Protein AF-A0ABD5T1I1-F1 (afdb_monomer_lite)

Sequence (208 aa):
DGATVAVQGYGNAGSVAAALLADLGARIVAVSDSSGGVYDSDGFDPSDVKAHKADTGSVSGYGDTEAITNDELLTLDVDVLVPAALENAIDESLAREVDAHLIVEAANGPLTPDADDVLTDSGIHVIPDILANAGGVTVSYFEWVQNRQRFSWTEERVNEELERVIVEAFDDLVDAYESNDAANLRTAAYIVAIERIVSAYDQAGSWP

Foldseek 3Di:
DAFEEFFEACDPLRLVVLQVVVVVVYADAKYFHPVFIWGDPNHDHSVQLVVVCVVPVTSPPRDPTDTGGSLCSQLDQTQEYEYQYDAQCDELVSLLSHNYQEYQYLDARPHDPNSVVSCLVVNRAYDHNVQRNCLVVLLVVVVVVCVVVVHDDDPVVSVVVSCVVSVVLVVQLVCQCVVVVASHSVRSNVVVVVCVVVVVDVVVDDDD

Radius of gyration: 18.92 Å; chains: 1; bounding box: 58×39×45 Å

Organism: NCBI:txid1526114

InterPro domains:
  IPR006095 Glutamate/phenylalanine/leucine/valine/L-tryptophan dehydrogenase [PR00082] (5-25)
  IPR006095 Glutamate/phenylalanine/leucine/valine/L-tryptophan dehydrogenase [PR00082] (132-143)
  IPR006096 Glutamate/phenylalanine/leucine/valine/L-tryptophan dehydrogenase, C-terminal [PF00208] (2-205)
  IPR006096 Glutamate/phenylalanine/leucine/valine/L-tryptophan dehydrogenase, C-terminal [SM00839] (1-205)
  IPR033922 NAD(P) binding domain of glutamate dehydrogenase [cd01076] (1-198)
  IPR036291 NAD(P)-binding domain superfamily [SSF51735] (1-206)

Structure (mmCIF, N/CA/C/O backbone):
data_AF-A0ABD5T1I1-F1
#
_entry.id   AF-A0ABD5T1I1-F1
#
loop_
_atom_site.group_PDB
_atom_site.id
_atom_site.type_symbol
_atom_site.label_atom_id
_atom_site.label_alt_id
_atom_site.label_comp_id
_atom_site.label_asym_id
_atom_site.label_entity_id
_atom_site.label_seq_id
_atom_site.pdbx_PDB_ins_code
_atom_site.Cartn_x
_atom_site.Cartn_y
_atom_site.Cartn_z
_atom_site.occupancy
_atom_site.B_iso_or_equiv
_atom_site.auth_seq_id
_atom_site.auth_comp_id
_atom_site.auth_asym_id
_atom_site.auth_atom_id
_atom_site.pdbx_PDB_model_num
ATOM 1 N N . ASP A 1 1 ? -14.457 -8.531 -5.263 1.00 84.00 1 ASP A N 1
ATOM 2 C CA . ASP A 1 1 ? -15.807 -8.455 -4.666 1.00 84.00 1 ASP A CA 1
ATOM 3 C C . ASP A 1 1 ? -15.862 -9.077 -3.280 1.00 84.00 1 ASP A C 1
ATOM 5 O O . ASP A 1 1 ? -15.601 -10.265 -3.134 1.00 84.00 1 ASP A O 1
ATOM 9 N N . GLY A 1 2 ? -16.210 -8.275 -2.273 1.00 94.00 2 GLY A N 1
ATOM 10 C CA . GLY A 1 2 ? -16.520 -8.716 -0.908 1.00 94.00 2 GLY A CA 1
ATOM 11 C C . GLY A 1 2 ? -15.347 -8.790 0.073 1.00 94.00 2 GLY A C 1
ATOM 12 O O . GLY A 1 2 ? -15.612 -8.919 1.264 1.00 94.00 2 GLY A O 1
ATOM 13 N N . ALA A 1 3 ? -14.104 -8.676 -0.405 1.00 97.69 3 ALA A N 1
ATOM 14 C CA . ALA A 1 3 ? -12.907 -8.707 0.435 1.00 97.69 3 ALA A CA 1
ATOM 15 C C . ALA A 1 3 ? -12.932 -7.586 1.485 1.00 97.69 3 ALA A C 1
ATOM 17 O O . ALA A 1 3 ? -13.264 -6.445 1.145 1.00 97.69 3 ALA A O 1
ATOM 18 N N . THR A 1 4 ? -12.597 -7.895 2.735 1.00 98.75 4 THR A N 1
ATOM 19 C CA . THR A 1 4 ? -12.507 -6.903 3.815 1.00 98.75 4 THR A CA 1
ATOM 20 C C . THR A 1 4 ? -11.168 -6.174 3.762 1.00 98.75 4 THR A C 1
ATOM 22 O O . THR A 1 4 ? -10.120 -6.773 3.524 1.00 98.75 4 THR A O 1
ATOM 25 N N . VAL A 1 5 ? -11.197 -4.853 3.949 1.00 98.81 5 VAL A N 1
ATOM 26 C CA . VAL A 1 5 ? -10.008 -4.002 3.833 1.00 98.81 5 VAL A CA 1
ATOM 27 C C . VAL A 1 5 ? -9.876 -3.082 5.039 1.00 98.81 5 VAL A C 1
ATOM 29 O O . VAL A 1 5 ? -10.817 -2.359 5.383 1.00 98.81 5 VAL A O 1
ATOM 32 N N . ALA A 1 6 ? -8.679 -3.062 5.622 1.00 98.75 6 ALA A N 1
ATOM 33 C CA . ALA A 1 6 ? -8.257 -2.078 6.612 1.00 98.75 6 ALA A CA 1
ATOM 34 C C . ALA A 1 6 ? -7.212 -1.125 6.011 1.00 98.75 6 ALA A C 1
ATOM 36 O O . ALA A 1 6 ? -6.237 -1.564 5.401 1.00 98.75 6 ALA A O 1
ATOM 37 N N . VAL A 1 7 ? -7.390 0.188 6.186 1.00 98.75 7 VAL A N 1
ATOM 38 C CA . VAL A 1 7 ? -6.467 1.210 5.660 1.00 98.75 7 VAL A CA 1
ATOM 39 C C . VAL A 1 7 ? -5.928 2.083 6.787 1.00 98.75 7 VAL A C 1
ATOM 41 O O . VAL A 1 7 ? -6.628 2.941 7.331 1.00 98.75 7 VAL A O 1
ATOM 44 N N . GLN A 1 8 ? -4.649 1.914 7.110 1.00 98.50 8 GLN A N 1
ATOM 45 C CA . GLN A 1 8 ? -3.975 2.766 8.081 1.00 98.50 8 GLN A CA 1
ATOM 46 C C . GLN A 1 8 ? -3.539 4.070 7.407 1.00 98.50 8 GLN A C 1
ATOM 48 O O . GLN A 1 8 ? -2.783 4.052 6.441 1.00 98.50 8 GLN A O 1
ATOM 53 N N . GLY A 1 9 ? -3.947 5.217 7.945 1.00 97.62 9 GLY A N 1
ATOM 54 C CA . GLY A 1 9 ? -3.545 6.522 7.422 1.00 97.62 9 GLY A CA 1
ATOM 55 C C . GLY A 1 9 ? -4.477 7.060 6.346 1.00 97.62 9 GLY A C 1
ATOM 56 O O . GLY A 1 9 ? -4.285 6.870 5.150 1.00 97.62 9 GLY A O 1
ATOM 57 N N . TYR A 1 10 ? -5.441 7.874 6.762 1.00 97.19 10 TYR A N 1
ATOM 58 C CA . TYR A 1 10 ? -6.444 8.451 5.870 1.00 97.19 10 TYR A CA 1
ATOM 59 C C . TYR A 1 10 ? -5.997 9.769 5.215 1.00 97.19 10 TYR A C 1
ATOM 61 O O . TYR A 1 10 ? -6.680 10.795 5.279 1.00 97.19 10 TYR A O 1
ATOM 69 N N . GLY A 1 11 ? -4.772 9.781 4.685 1.00 94.56 11 GLY A N 1
ATOM 70 C CA . GLY A 1 11 ? -4.198 10.889 3.918 1.00 94.56 11 GLY A CA 1
ATOM 71 C C . GLY A 1 11 ? -4.568 10.817 2.434 1.00 94.56 11 GLY A C 1
ATOM 72 O O . GLY A 1 11 ? -5.575 10.219 2.062 1.00 94.56 11 GLY A O 1
ATOM 73 N N . ASN A 1 12 ? -3.740 11.404 1.565 1.00 92.44 12 ASN A N 1
ATOM 74 C CA . ASN A 1 12 ? -3.966 11.330 0.118 1.00 92.44 12 ASN A CA 1
ATOM 75 C C . ASN A 1 12 ? -3.941 9.875 -0.384 1.00 92.44 12 ASN A C 1
ATOM 77 O O . ASN A 1 12 ? -4.920 9.424 -0.964 1.00 92.44 12 ASN A O 1
ATOM 81 N N . ALA A 1 13 ? -2.867 9.131 -0.091 1.00 94.00 13 ALA A N 1
ATOM 82 C CA . ALA A 1 13 ? -2.713 7.746 -0.536 1.00 94.00 13 ALA A CA 1
ATOM 83 C C . ALA A 1 13 ? -3.816 6.833 0.025 1.00 94.00 13 ALA A C 1
ATOM 85 O O . ALA A 1 13 ? -4.570 6.250 -0.747 1.00 94.00 13 ALA A O 1
ATOM 86 N N . GLY A 1 14 ? -3.974 6.775 1.352 1.00 97.31 14 GLY A N 1
ATOM 87 C CA . GLY A 1 14 ? -4.953 5.881 1.974 1.00 97.31 14 GLY A CA 1
ATOM 88 C C . GLY A 1 14 ? -6.408 6.195 1.615 1.00 97.31 14 GLY A C 1
ATOM 89 O O . GLY A 1 14 ? -7.161 5.277 1.311 1.00 97.31 14 GLY A O 1
ATOM 90 N N . SER A 1 15 ? -6.818 7.472 1.563 1.00 97.44 15 SER A N 1
ATOM 91 C CA . SER A 1 15 ? -8.212 7.796 1.198 1.00 97.44 15 SER A CA 1
ATOM 92 C C . SER A 1 15 ? -8.530 7.512 -0.273 1.00 97.44 15 SER A C 1
ATOM 94 O O . SER A 1 15 ? -9.659 7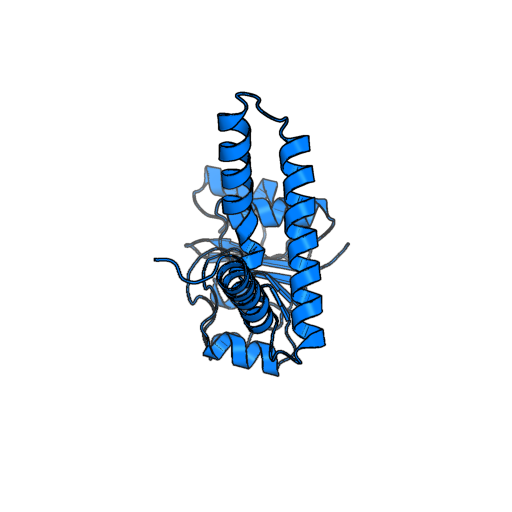.148 -0.588 1.00 97.44 15 SER A O 1
ATOM 96 N N . VAL A 1 16 ? -7.552 7.662 -1.175 1.00 96.88 16 VAL A N 1
ATOM 97 C CA . VAL A 1 16 ? -7.712 7.287 -2.589 1.00 96.88 16 VAL A CA 1
ATOM 98 C C . VAL A 1 16 ? -7.736 5.767 -2.738 1.00 96.88 16 VAL A C 1
ATOM 100 O O . VAL A 1 16 ? -8.613 5.255 -3.425 1.00 96.88 16 VAL A O 1
ATOM 103 N N . ALA A 1 17 ? -6.845 5.044 -2.055 1.00 97.25 17 ALA A N 1
ATOM 104 C CA . ALA A 1 17 ? -6.833 3.583 -2.062 1.00 97.25 17 ALA A CA 1
ATOM 105 C C . ALA A 1 17 ? -8.157 3.001 -1.546 1.00 97.25 17 ALA A C 1
ATOM 107 O O . ALA A 1 17 ? -8.741 2.147 -2.204 1.00 97.25 17 ALA A O 1
ATOM 108 N N . ALA A 1 18 ? -8.672 3.509 -0.421 1.00 98.25 18 ALA A N 1
ATOM 109 C CA . ALA A 1 18 ? -9.952 3.077 0.136 1.00 98.25 18 ALA A CA 1
ATOM 110 C C . ALA A 1 18 ? -11.112 3.284 -0.854 1.00 98.25 18 ALA A C 1
ATOM 112 O O . ALA A 1 18 ? -11.906 2.370 -1.059 1.00 98.25 18 ALA A O 1
ATOM 113 N N . ALA A 1 19 ? -11.186 4.454 -1.500 1.00 97.88 19 ALA A N 1
ATOM 114 C CA . ALA A 1 19 ? -12.222 4.750 -2.488 1.00 97.88 19 ALA A CA 1
ATOM 115 C C . ALA A 1 19 ? -12.136 3.827 -3.717 1.00 97.88 19 ALA A C 1
ATOM 117 O O . ALA A 1 19 ? -13.129 3.208 -4.083 1.00 97.88 19 ALA A O 1
ATOM 118 N N . LEU A 1 20 ? -10.944 3.667 -4.302 1.00 96.44 20 LEU A N 1
ATOM 119 C CA . LEU A 1 20 ? -10.749 2.805 -5.473 1.00 96.44 20 LEU A CA 1
ATOM 120 C C . LEU A 1 20 ? -11.032 1.328 -5.161 1.00 96.44 20 LEU A C 1
ATOM 122 O O . LEU A 1 20 ? -11.624 0.629 -5.976 1.00 96.44 20 LEU A O 1
ATOM 126 N N . LEU A 1 21 ? -10.648 0.844 -3.977 1.00 97.44 21 LEU A N 1
ATOM 127 C CA . LEU A 1 21 ? -10.951 -0.525 -3.551 1.00 97.44 21 LEU A CA 1
ATOM 128 C C . LEU A 1 21 ? -12.457 -0.732 -3.338 1.00 97.44 21 LEU A C 1
ATOM 130 O O . LEU A 1 21 ? -12.981 -1.780 -3.716 1.00 97.44 21 LEU A O 1
ATOM 134 N N . ALA A 1 22 ? -13.165 0.260 -2.794 1.00 97.81 22 ALA A N 1
ATOM 135 C CA . ALA A 1 22 ? -14.622 0.217 -2.686 1.00 97.81 22 ALA A CA 1
ATOM 136 C C . ALA A 1 22 ? -15.308 0.205 -4.063 1.00 97.81 22 ALA A C 1
ATOM 138 O O . ALA A 1 22 ? -16.234 -0.579 -4.270 1.00 97.81 22 ALA A O 1
ATOM 139 N N . ASP A 1 23 ? -14.815 0.990 -5.028 1.00 96.44 23 ASP A N 1
ATOM 140 C CA . ASP A 1 23 ? -15.305 0.980 -6.416 1.00 96.44 23 ASP A CA 1
ATOM 141 C C . ASP A 1 23 ? -15.100 -0.390 -7.095 1.00 96.44 23 ASP A C 1
ATOM 143 O O . ASP A 1 23 ? -15.917 -0.813 -7.916 1.00 96.44 23 ASP A O 1
ATOM 147 N N . LEU A 1 24 ? -14.049 -1.122 -6.705 1.00 95.75 24 LEU A N 1
ATOM 148 C CA . LEU A 1 24 ? -13.785 -2.514 -7.098 1.00 95.75 24 LEU A CA 1
ATOM 149 C C . LEU A 1 24 ? -14.596 -3.549 -6.289 1.00 95.75 24 LEU A C 1
ATOM 151 O O . LEU A 1 24 ? -14.372 -4.756 -6.410 1.00 95.75 24 LEU A O 1
ATOM 155 N N . GLY A 1 25 ? -15.528 -3.102 -5.445 1.00 97.12 25 GLY A N 1
ATOM 156 C CA . GLY A 1 25 ? -16.426 -3.956 -4.672 1.00 97.12 25 GLY A CA 1
ATOM 157 C C . GLY A 1 25 ? -15.815 -4.547 -3.400 1.00 97.12 25 GLY A C 1
ATOM 158 O O . GLY A 1 25 ? -16.364 -5.519 -2.869 1.00 97.12 25 GLY A O 1
ATOM 159 N N . ALA A 1 26 ? -14.686 -4.025 -2.915 1.00 98.12 26 ALA A N 1
ATOM 160 C CA . ALA A 1 26 ? -14.162 -4.367 -1.595 1.00 98.12 26 ALA A CA 1
ATOM 161 C C . ALA A 1 26 ? -14.970 -3.674 -0.486 1.00 98.12 26 ALA A C 1
ATOM 163 O O . ALA A 1 26 ? -15.583 -2.626 -0.692 1.00 98.12 26 ALA A O 1
ATOM 164 N N . ARG A 1 27 ? -14.970 -4.258 0.712 1.00 98.50 27 ARG A N 1
ATOM 165 C CA . ARG A 1 27 ? -15.612 -3.687 1.894 1.00 98.50 27 ARG A CA 1
ATOM 166 C C . ARG A 1 27 ? -14.556 -3.027 2.765 1.00 98.50 27 ARG A C 1
ATOM 168 O O . ARG A 1 27 ? -13.754 -3.716 3.391 1.00 98.50 27 ARG A O 1
ATOM 175 N N . ILE A 1 28 ? -14.580 -1.702 2.836 1.00 98.62 28 ILE A N 1
ATOM 176 C CA . ILE A 1 28 ? -13.709 -0.969 3.754 1.00 98.62 28 ILE A CA 1
ATOM 177 C C . ILE A 1 28 ? -14.308 -1.082 5.153 1.00 98.62 28 ILE A C 1
ATOM 179 O O . ILE A 1 28 ? -15.366 -0.514 5.419 1.00 98.62 28 ILE A O 1
ATOM 183 N N . VAL A 1 29 ? -13.656 -1.866 6.010 1.00 98.69 29 VAL A N 1
ATOM 184 C CA . VAL A 1 29 ? -14.130 -2.169 7.371 1.00 98.69 29 VAL A CA 1
ATOM 185 C C . VAL A 1 29 ? -13.394 -1.375 8.435 1.00 98.69 29 VAL A C 1
ATOM 187 O O . VAL A 1 29 ? -13.927 -1.191 9.522 1.00 98.69 29 VAL A O 1
ATOM 190 N N . ALA A 1 30 ? -12.187 -0.887 8.143 1.00 98.75 30 ALA A N 1
ATOM 191 C CA . ALA A 1 30 ? -11.422 -0.080 9.082 1.00 98.75 30 ALA A CA 1
ATOM 192 C C . ALA A 1 30 ? -10.604 0.999 8.384 1.00 98.75 30 ALA A C 1
ATOM 194 O O . ALA A 1 30 ? -9.958 0.745 7.364 1.00 98.75 30 ALA A O 1
ATOM 195 N N . VAL A 1 31 ? -10.578 2.196 8.966 1.00 98.69 31 VAL A N 1
ATOM 196 C CA . VAL A 1 31 ? -9.660 3.263 8.556 1.00 98.69 31 VAL A CA 1
ATOM 197 C C . VAL A 1 31 ? -9.135 4.013 9.772 1.00 98.69 31 VAL A C 1
ATOM 199 O O . VAL A 1 31 ? -9.865 4.201 10.745 1.00 98.69 31 VAL A O 1
ATOM 202 N N . SER A 1 32 ? -7.887 4.480 9.722 1.00 98.44 32 SER A N 1
ATOM 203 C CA . SER A 1 32 ? -7.304 5.295 10.797 1.00 98.44 32 SER A CA 1
ATOM 204 C C . SER A 1 32 ? -6.616 6.562 10.315 1.00 98.44 32 SER A C 1
ATOM 206 O O . SER A 1 32 ? -6.241 6.713 9.152 1.00 98.44 32 SER A O 1
ATOM 208 N N . ASP A 1 33 ? -6.404 7.493 11.236 1.00 97.00 33 ASP A N 1
ATOM 209 C CA . ASP A 1 33 ? -5.433 8.567 11.098 1.00 97.00 33 ASP A CA 1
ATOM 210 C C . ASP A 1 33 ? -4.600 8.749 12.375 1.00 97.00 33 ASP A C 1
ATOM 212 O O . ASP A 1 33 ? -4.523 7.868 13.233 1.00 97.00 33 ASP A O 1
ATOM 216 N N . SER A 1 34 ? -3.933 9.899 12.498 1.00 94.88 34 SER A N 1
ATOM 217 C CA . SER A 1 34 ? -3.071 10.213 13.637 1.00 94.88 34 SER A CA 1
ATOM 218 C C . SER A 1 34 ? -3.784 10.204 14.993 1.00 94.88 34 SER A C 1
ATOM 220 O O . SER A 1 34 ? -3.108 10.166 16.017 1.00 94.88 34 SER A O 1
ATOM 222 N N . SER A 1 35 ? -5.115 10.292 15.026 1.00 94.44 35 SER A N 1
ATOM 223 C CA . SER A 1 35 ? -5.905 10.363 16.259 1.00 94.44 35 SER A CA 1
ATOM 224 C C . SER A 1 35 ? -6.519 9.024 16.679 1.00 94.44 35 SER A C 1
ATOM 226 O O . SER A 1 35 ? -6.983 8.918 17.812 1.00 94.44 35 SER A O 1
ATOM 228 N N . GLY A 1 36 ? -6.487 8.011 15.812 1.00 96.06 36 GLY A N 1
ATOM 229 C CA . GLY A 1 36 ? -7.107 6.704 16.029 1.00 96.06 36 GLY A CA 1
ATOM 230 C C . GLY A 1 36 ? -7.831 6.222 14.775 1.00 96.06 36 GLY A C 1
ATOM 231 O O . GLY A 1 36 ? -7.691 6.813 13.703 1.00 96.06 36 GLY A O 1
ATOM 232 N N . GLY A 1 37 ? -8.600 5.148 14.905 1.00 97.69 37 GLY A N 1
ATOM 233 C CA . GLY A 1 37 ? -9.360 4.550 13.818 1.00 97.69 37 GLY A CA 1
ATOM 234 C C . GLY A 1 37 ? -10.820 4.302 14.153 1.00 97.69 37 GLY A C 1
ATOM 235 O O . GLY A 1 37 ? -11.266 4.447 15.293 1.00 97.69 37 GLY A O 1
ATOM 236 N N . VAL A 1 38 ? -11.554 3.956 13.106 1.00 98.56 38 VAL A N 1
ATOM 237 C CA . VAL A 1 38 ? -12.946 3.522 13.154 1.00 98.56 38 VAL A CA 1
ATOM 238 C C . VAL A 1 38 ? -13.063 2.154 12.502 1.00 98.56 38 VAL A C 1
ATOM 240 O O . VAL A 1 38 ? -12.377 1.890 11.512 1.00 98.56 38 VAL A O 1
ATOM 243 N N . TYR A 1 39 ? -13.918 1.308 13.065 1.00 98.69 39 TYR A N 1
ATOM 244 C CA . TYR A 1 39 ? -14.175 -0.052 12.614 1.00 98.69 39 TYR A CA 1
ATOM 245 C C . TYR A 1 39 ? -15.674 -0.334 12.519 1.00 98.69 39 TYR A C 1
ATOM 247 O O . TYR A 1 39 ? -16.451 0.028 13.404 1.00 98.69 39 TYR A O 1
ATOM 255 N N . ASP A 1 40 ? -16.061 -1.004 11.439 1.00 98.19 40 ASP A N 1
ATOM 256 C CA . ASP A 1 40 ? -17.383 -1.583 11.246 1.00 98.19 40 ASP A CA 1
ATOM 257 C C . ASP A 1 40 ? -17.259 -2.850 10.387 1.00 98.19 40 ASP A C 1
ATOM 259 O O . ASP A 1 40 ? -16.800 -2.798 9.244 1.00 98.19 40 ASP A O 1
ATOM 263 N N . SER A 1 41 ? -17.691 -3.999 10.912 1.00 96.69 41 SER A N 1
ATOM 264 C CA . SER A 1 41 ? -17.672 -5.274 10.183 1.00 96.69 41 SER A CA 1
ATOM 265 C C . SER A 1 41 ? -18.573 -5.286 8.938 1.00 96.69 41 SER A C 1
ATOM 267 O O . SER A 1 41 ? -18.322 -6.036 7.983 1.00 96.69 41 SER A O 1
ATOM 269 N N . ASP A 1 42 ? -19.625 -4.462 8.932 1.00 96.31 42 ASP A N 1
ATOM 270 C CA . ASP A 1 42 ? -20.506 -4.272 7.775 1.00 96.31 42 ASP A CA 1
ATOM 271 C C . ASP A 1 42 ? -19.914 -3.273 6.762 1.00 96.31 42 ASP A C 1
ATOM 273 O O . ASP A 1 42 ? -20.311 -3.264 5.592 1.00 96.31 42 ASP A O 1
ATOM 277 N N . GLY A 1 43 ? -18.874 -2.541 7.169 1.00 97.25 43 GLY A N 1
ATOM 278 C CA . GLY A 1 43 ? -18.140 -1.566 6.377 1.00 97.25 43 GLY A CA 1
ATOM 279 C C . GLY A 1 43 ? -18.854 -0.226 6.227 1.00 97.25 43 GLY A C 1
ATOM 280 O O . GLY A 1 43 ? -20.007 -0.048 6.612 1.00 97.25 43 GLY A O 1
ATOM 281 N N . PHE A 1 44 ? -18.155 0.737 5.637 1.00 97.25 44 PHE A N 1
ATOM 282 C CA . PHE A 1 44 ? -18.663 2.093 5.425 1.00 97.25 44 PHE A CA 1
ATOM 283 C C . PHE A 1 44 ? -18.199 2.671 4.087 1.00 97.25 44 PHE A C 1
ATOM 285 O O . PHE A 1 44 ? -17.248 2.181 3.477 1.00 97.25 44 PHE A O 1
ATOM 292 N N . ASP A 1 45 ? -18.873 3.730 3.629 1.00 97.00 45 ASP A N 1
ATOM 293 C CA . ASP A 1 45 ? -18.474 4.458 2.424 1.00 97.00 45 ASP A CA 1
ATOM 294 C C . ASP A 1 45 ? -17.202 5.290 2.705 1.00 97.00 45 ASP A C 1
ATOM 296 O O . ASP A 1 45 ? -17.223 6.203 3.543 1.00 97.00 45 ASP A O 1
ATOM 300 N N . PRO A 1 46 ? -16.084 5.035 2.001 1.00 96.38 46 PRO A N 1
ATOM 301 C CA . PRO A 1 46 ? -14.839 5.783 2.178 1.00 96.38 46 PRO A CA 1
ATOM 302 C C . PRO A 1 46 ? -14.981 7.290 1.928 1.00 96.38 46 PRO A C 1
ATOM 304 O O . PRO A 1 46 ? -14.261 8.098 2.531 1.00 96.38 46 PRO A O 1
ATOM 307 N N . SER A 1 47 ? -15.897 7.681 1.040 1.00 95.38 47 SER A N 1
ATOM 308 C CA . SER A 1 47 ? -16.174 9.074 0.686 1.00 95.38 47 SER A CA 1
ATOM 309 C C . SER A 1 47 ? -16.818 9.824 1.846 1.00 95.38 47 SER A C 1
ATOM 311 O O . SER A 1 47 ? -16.452 10.972 2.114 1.00 95.38 47 SER A O 1
ATOM 313 N N . ASP A 1 48 ? -17.708 9.160 2.582 1.00 97.50 48 ASP A N 1
ATOM 314 C CA . ASP A 1 48 ? -18.365 9.731 3.755 1.00 97.50 48 ASP A CA 1
ATOM 315 C C . ASP A 1 48 ? -17.367 9.924 4.902 1.00 97.50 48 ASP A C 1
ATOM 317 O O . ASP A 1 48 ? -17.335 10.990 5.523 1.00 97.50 48 ASP A O 1
ATOM 321 N N . VAL A 1 49 ? -16.475 8.952 5.136 1.00 97.50 49 VAL A N 1
ATOM 322 C CA . VAL A 1 49 ? -15.399 9.109 6.132 1.00 97.50 49 VAL A CA 1
ATOM 323 C C . VAL A 1 49 ? -14.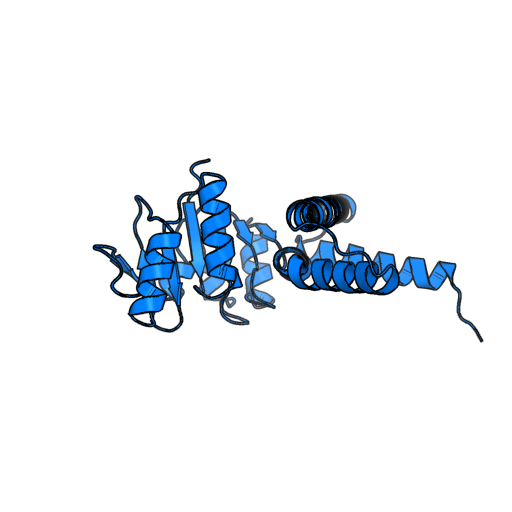451 10.244 5.744 1.00 97.50 49 VAL A C 1
ATOM 325 O O . VAL A 1 49 ? -13.999 11.017 6.593 1.00 97.50 49 VAL A O 1
ATOM 328 N N . LYS A 1 50 ? -14.164 10.397 4.444 1.00 97.06 50 LYS A N 1
ATOM 329 C CA . LYS A 1 50 ? -13.328 11.491 3.934 1.00 97.06 50 LYS A CA 1
ATOM 330 C C . LYS A 1 50 ? -13.982 12.852 4.166 1.00 97.06 50 LYS A C 1
ATOM 332 O O . LYS A 1 50 ? -13.283 13.787 4.557 1.00 97.06 50 LYS A O 1
ATOM 337 N N . ALA A 1 51 ? -15.295 12.958 3.957 1.00 97.50 51 ALA A N 1
ATOM 338 C CA . ALA A 1 51 ? -16.060 14.169 4.242 1.00 97.50 51 ALA A CA 1
ATOM 339 C C . ALA A 1 51 ? -16.047 14.498 5.743 1.00 97.50 51 ALA A C 1
ATOM 341 O O . ALA A 1 51 ? -15.688 15.611 6.122 1.00 97.50 51 ALA A O 1
ATOM 342 N N . HIS A 1 52 ? -16.310 13.509 6.603 1.00 97.88 52 HIS A N 1
ATOM 343 C CA . HIS A 1 52 ? -16.234 13.675 8.058 1.00 97.88 52 HIS A CA 1
ATOM 344 C C . HIS A 1 52 ? -14.859 14.151 8.521 1.00 97.88 52 HIS A C 1
ATOM 346 O O . HIS A 1 52 ? -14.759 15.097 9.303 1.00 97.88 52 HIS A O 1
ATOM 352 N N . LYS A 1 53 ? -13.782 13.553 8.002 1.00 97.50 53 LYS A N 1
ATOM 353 C CA . LYS A 1 53 ? -12.419 13.989 8.314 1.00 97.50 53 LYS A CA 1
ATOM 354 C C . LYS A 1 53 ? -12.145 15.414 7.840 1.00 97.50 53 LYS A C 1
ATOM 356 O O . LYS A 1 53 ? -11.463 16.157 8.541 1.00 97.50 53 LYS A O 1
ATOM 361 N N . ALA A 1 54 ? -12.644 15.805 6.668 1.00 97.06 54 ALA A N 1
ATOM 362 C CA . ALA A 1 54 ? -12.481 17.168 6.168 1.00 97.06 54 ALA A CA 1
ATOM 363 C C . ALA A 1 54 ? -13.168 18.202 7.078 1.00 97.06 54 ALA A C 1
ATOM 365 O O . ALA A 1 54 ? -12.626 19.290 7.274 1.00 97.06 54 ALA A O 1
ATOM 366 N N . ASP A 1 55 ? -14.308 17.841 7.670 1.00 97.25 55 ASP A N 1
ATOM 367 C CA . ASP A 1 55 ? -15.086 18.718 8.546 1.00 97.25 55 ASP A CA 1
ATOM 368 C C . ASP A 1 55 ? -14.555 18.764 9.988 1.00 97.25 55 ASP A C 1
ATOM 370 O O . ASP A 1 55 ? -14.547 19.821 10.623 1.00 97.25 55 ASP A O 1
ATOM 374 N N . THR A 1 56 ? -14.107 17.627 10.522 1.00 97.19 56 THR A N 1
ATOM 375 C CA . THR A 1 56 ? -13.731 17.482 11.941 1.00 97.19 56 THR A CA 1
ATOM 376 C C . THR A 1 56 ? -12.223 17.474 12.185 1.00 97.19 56 THR A C 1
ATOM 378 O O . THR A 1 56 ? -11.772 17.721 13.304 1.00 97.19 56 THR A O 1
ATOM 381 N N . GLY A 1 57 ? -11.430 17.209 11.146 1.00 96.75 57 GLY A N 1
ATOM 382 C CA . GLY A 1 57 ? -9.983 17.031 11.218 1.00 96.75 57 GLY A CA 1
ATOM 383 C C . GLY A 1 57 ? -9.527 15.610 11.565 1.00 96.75 57 GLY A C 1
ATOM 384 O O . GLY A 1 57 ? -8.320 15.371 11.546 1.00 96.75 57 GLY A O 1
ATOM 385 N N . SER A 1 58 ? -10.440 14.672 11.851 1.00 97.31 58 SER A N 1
ATOM 386 C CA . SER A 1 58 ? -10.100 13.279 12.167 1.00 97.31 58 SER A CA 1
ATOM 387 C C . SER A 1 58 ? -11.140 12.287 11.638 1.00 97.31 58 SER A C 1
ATOM 389 O O . SER A 1 58 ? -12.301 12.639 11.470 1.00 97.31 58 SER A O 1
ATOM 391 N N . VAL A 1 59 ? -10.746 11.038 11.383 1.00 97.50 59 VAL A N 1
ATOM 392 C CA . VAL A 1 59 ? -11.698 9.941 11.120 1.00 97.50 59 VAL A CA 1
ATOM 393 C C . VAL A 1 59 ? -12.445 9.501 12.382 1.00 97.50 59 VAL A C 1
ATOM 395 O O . VAL A 1 59 ? -13.529 8.934 12.284 1.00 97.50 59 VAL A O 1
ATOM 398 N N . SER A 1 60 ? -11.894 9.763 13.571 1.00 96.12 60 SER A N 1
ATOM 399 C CA . SER A 1 60 ? -12.505 9.357 14.835 1.00 96.12 60 SER A CA 1
ATOM 400 C C . SER A 1 60 ? -13.878 10.005 15.035 1.00 96.12 60 SER A C 1
ATOM 402 O O . SER A 1 60 ? -14.089 11.183 14.737 1.00 96.12 60 SER A O 1
ATOM 404 N N . GLY A 1 61 ? -14.816 9.227 15.579 1.00 94.50 61 GLY A N 1
ATOM 405 C CA . GLY A 1 61 ? -16.191 9.674 15.813 1.00 94.50 61 GLY A CA 1
ATOM 406 C C . GLY A 1 61 ? -17.042 9.778 14.544 1.00 94.50 61 GLY A C 1
ATOM 407 O O . GLY A 1 61 ? -18.071 10.451 14.568 1.00 94.50 61 GLY A O 1
ATOM 408 N N . TYR A 1 62 ? -16.608 9.161 13.443 1.00 97.31 62 TYR A N 1
ATOM 409 C CA . TYR A 1 62 ? -17.443 8.980 12.264 1.00 97.31 62 TYR A CA 1
ATOM 410 C C . TYR A 1 62 ? -18.576 7.990 12.565 1.00 97.31 62 TYR A C 1
ATOM 412 O O . TYR A 1 62 ? -18.320 6.851 12.933 1.00 97.31 62 TYR A O 1
ATOM 420 N N . GLY A 1 63 ? -19.828 8.415 12.383 1.00 93.38 63 GLY A N 1
ATOM 421 C CA . GLY A 1 63 ? -20.998 7.539 12.507 1.00 93.38 63 GLY A CA 1
ATOM 422 C C . GLY A 1 63 ? -21.120 6.808 13.854 1.00 93.38 63 GLY A C 1
ATOM 423 O O . GLY A 1 63 ? -20.608 7.259 14.878 1.00 93.38 63 GLY A O 1
ATOM 424 N N . ASP A 1 64 ? -21.816 5.671 13.830 1.00 93.69 64 ASP A N 1
ATOM 425 C CA . ASP A 1 64 ? -21.965 4.748 14.964 1.00 93.69 64 ASP A CA 1
ATOM 426 C C . ASP A 1 64 ? -20.942 3.588 14.879 1.00 93.69 64 ASP A C 1
ATOM 428 O O . ASP A 1 64 ? -21.272 2.437 15.156 1.00 93.69 64 ASP A O 1
ATOM 432 N N . THR A 1 65 ? -19.703 3.874 14.458 1.00 96.94 65 THR A N 1
ATOM 433 C CA . THR A 1 65 ? -18.626 2.871 14.340 1.00 96.94 65 THR A CA 1
ATOM 434 C C . THR A 1 65 ? -17.924 2.606 15.672 1.00 96.94 65 THR A C 1
ATOM 436 O O . THR A 1 65 ? -17.879 3.475 16.549 1.00 96.94 65 THR A O 1
ATOM 439 N N . GLU A 1 66 ? -17.280 1.448 15.796 1.00 97.88 66 GLU A N 1
ATOM 440 C CA . GLU A 1 66 ? -16.382 1.156 16.911 1.00 97.88 66 GLU A CA 1
ATOM 441 C C . GLU A 1 66 ? -15.087 1.973 16.795 1.00 97.88 66 GLU A C 1
ATOM 443 O O . GLU A 1 66 ? -14.487 2.070 15.726 1.00 97.88 66 GLU A O 1
ATOM 448 N N . ALA A 1 67 ? -14.647 2.581 17.898 1.00 98.19 67 ALA A N 1
ATOM 449 C CA . ALA A 1 67 ? -13.372 3.289 17.948 1.00 98.19 67 ALA A CA 1
ATOM 450 C C . ALA A 1 67 ? -12.243 2.306 18.270 1.00 98.19 67 ALA A C 1
ATOM 452 O O . ALA A 1 67 ? -12.301 1.630 19.295 1.00 98.19 67 ALA A O 1
ATOM 453 N N . ILE A 1 68 ? -11.204 2.300 17.438 1.00 98.38 68 ILE A N 1
ATOM 454 C CA . ILE A 1 68 ? -10.025 1.441 17.592 1.00 98.38 68 ILE A CA 1
ATOM 455 C C . ILE A 1 68 ? -8.737 2.269 17.562 1.00 98.38 68 ILE A C 1
ATOM 457 O O . ILE A 1 68 ? -8.696 3.402 17.074 1.00 98.38 68 ILE A O 1
ATOM 461 N N . THR A 1 69 ? -7.664 1.720 18.107 1.00 98.12 69 THR A N 1
ATOM 462 C CA . THR A 1 69 ? -6.310 2.272 18.016 1.00 98.12 69 THR A CA 1
ATOM 463 C C . THR A 1 69 ? -5.671 1.961 16.658 1.00 98.12 69 THR A C 1
ATOM 465 O O . THR A 1 69 ? -6.208 1.204 15.851 1.00 98.12 69 THR A O 1
ATOM 468 N N . ASN A 1 70 ? -4.518 2.578 16.374 1.00 97.12 70 ASN A N 1
ATOM 469 C CA . ASN A 1 70 ? -3.768 2.266 15.154 1.00 97.12 70 ASN A CA 1
ATOM 470 C C . ASN A 1 70 ? -3.226 0.831 15.174 1.00 97.12 70 ASN A C 1
ATOM 472 O O . ASN A 1 70 ? -3.293 0.166 14.148 1.00 97.12 70 ASN A O 1
ATOM 476 N N . ASP A 1 71 ? -2.747 0.356 16.323 1.00 97.19 71 ASP A N 1
ATOM 477 C CA . ASP A 1 71 ? -2.203 -0.998 16.460 1.00 97.19 71 ASP A CA 1
ATOM 478 C C . ASP A 1 71 ? -3.316 -2.041 16.314 1.00 97.19 71 ASP A C 1
ATOM 480 O O . ASP A 1 71 ? -3.148 -2.995 15.566 1.00 97.19 71 ASP A O 1
ATOM 484 N N . GLU A 1 72 ? -4.488 -1.805 16.925 1.00 98.25 72 GLU A N 1
ATOM 485 C CA . GLU A 1 72 ? -5.671 -2.658 16.731 1.00 98.25 72 GLU A CA 1
ATOM 486 C C . GLU A 1 72 ? -6.106 -2.712 15.264 1.00 98.25 72 GLU A C 1
ATOM 488 O O . GLU A 1 72 ? -6.490 -3.777 14.804 1.00 98.25 72 GLU A O 1
ATOM 493 N N . LEU A 1 73 ? -6.021 -1.606 14.507 1.00 98.50 73 LEU A N 1
ATOM 494 C CA . LEU A 1 73 ? -6.318 -1.622 13.068 1.00 98.50 73 LEU A CA 1
ATOM 495 C C . LEU A 1 73 ? -5.341 -2.513 12.296 1.00 98.50 73 LEU A C 1
ATOM 497 O O . LEU A 1 73 ? -5.761 -3.247 11.403 1.00 98.50 73 LEU A O 1
ATOM 501 N N . LEU A 1 74 ? -4.045 -2.413 12.606 1.00 98.31 74 LEU A N 1
ATOM 502 C CA . LEU A 1 74 ? -2.986 -3.153 11.915 1.00 98.31 74 LEU A CA 1
ATOM 503 C C . LEU A 1 74 ? -3.059 -4.667 12.170 1.00 98.31 74 LEU A C 1
ATOM 505 O O . LEU A 1 74 ? -2.511 -5.425 11.376 1.00 98.31 74 LEU A O 1
ATOM 509 N N . THR A 1 75 ? -3.739 -5.102 13.233 1.00 98.25 75 THR A N 1
ATOM 510 C CA . THR A 1 75 ? -3.879 -6.514 13.625 1.00 98.25 75 THR A CA 1
ATOM 511 C C . THR A 1 75 ? -5.278 -7.087 13.389 1.00 98.25 75 THR A C 1
ATOM 513 O O . THR A 1 75 ? -5.574 -8.195 13.830 1.00 98.25 75 THR A O 1
ATOM 516 N N . LEU A 1 76 ? -6.156 -6.363 12.684 1.00 98.31 76 LEU A N 1
ATOM 517 C CA . LEU A 1 76 ? -7.475 -6.883 12.320 1.00 98.31 76 LEU A CA 1
ATOM 518 C C . LEU A 1 76 ? -7.368 -8.103 11.393 1.00 98.31 76 LEU A C 1
ATOM 520 O O . LEU A 1 76 ? -6.564 -8.122 10.462 1.00 98.31 76 LEU A O 1
ATOM 524 N N . ASP A 1 77 ? -8.271 -9.060 11.603 1.00 97.88 77 ASP A N 1
ATOM 525 C CA . ASP A 1 77 ? -8.579 -10.138 10.659 1.00 97.88 77 ASP A CA 1
ATOM 526 C C . ASP A 1 77 ? -9.294 -9.543 9.435 1.00 97.88 77 ASP A C 1
ATOM 528 O O . ASP A 1 77 ? -10.487 -9.207 9.471 1.00 97.88 77 ASP A O 1
ATOM 532 N N . VAL A 1 78 ? -8.521 -9.316 8.370 1.00 98.50 78 VAL A N 1
ATOM 533 C CA . VAL A 1 78 ? -8.986 -8.749 7.101 1.00 98.50 78 VAL A CA 1
ATOM 534 C C . VAL A 1 78 ? -8.320 -9.422 5.911 1.00 98.50 78 VAL A C 1
ATOM 536 O O . VAL A 1 78 ? -7.187 -9.883 5.974 1.00 98.50 78 VAL A O 1
ATOM 539 N N . ASP A 1 79 ? -8.977 -9.406 4.757 1.00 98.50 79 ASP A N 1
ATOM 540 C CA . ASP A 1 79 ? -8.352 -9.928 3.543 1.00 98.50 79 ASP A CA 1
ATOM 541 C C . ASP A 1 79 ? -7.166 -9.061 3.090 1.00 98.50 79 ASP A C 1
ATOM 543 O O . ASP A 1 79 ? -6.150 -9.588 2.634 1.00 98.50 79 ASP A O 1
ATOM 547 N N . VAL A 1 80 ? -7.285 -7.732 3.204 1.00 98.62 80 VAL A N 1
ATOM 548 C CA . VAL A 1 80 ? -6.253 -6.787 2.753 1.00 98.62 80 VAL A CA 1
ATOM 549 C C . VAL A 1 80 ? -5.981 -5.706 3.796 1.00 98.62 80 VAL A C 1
ATOM 551 O O . VAL A 1 80 ? -6.875 -4.956 4.190 1.00 98.62 80 VAL A O 1
ATOM 554 N N . LEU A 1 81 ? -4.713 -5.556 4.169 1.00 98.81 81 LEU A N 1
ATOM 555 C CA . LEU A 1 81 ? -4.217 -4.457 4.990 1.00 98.81 81 LEU A CA 1
ATOM 556 C C . LEU A 1 81 ? -3.411 -3.473 4.131 1.00 98.81 81 LEU A C 1
ATOM 558 O O . LEU A 1 81 ? -2.508 -3.862 3.391 1.00 98.81 81 LEU A O 1
ATOM 562 N N . VAL A 1 82 ? -3.707 -2.178 4.251 1.00 98.69 82 VAL A N 1
ATOM 563 C CA . VAL A 1 82 ? -3.021 -1.106 3.513 1.00 98.69 82 VAL A CA 1
ATOM 564 C C . VAL A 1 82 ? -2.365 -0.121 4.489 1.00 98.69 82 VAL A C 1
ATOM 566 O O . VAL A 1 82 ? -3.012 0.836 4.930 1.00 98.69 82 VAL A O 1
ATOM 569 N N . PRO A 1 83 ? -1.079 -0.310 4.837 1.00 98.19 83 PRO A N 1
ATOM 570 C CA . PRO A 1 83 ? -0.311 0.669 5.596 1.00 98.19 83 PRO A CA 1
ATOM 571 C C . PRO A 1 83 ? 0.036 1.889 4.729 1.00 98.19 83 PRO A C 1
ATOM 573 O O . PRO A 1 83 ? 0.828 1.798 3.791 1.00 98.19 83 PRO A O 1
ATOM 576 N N . ALA A 1 84 ? -0.554 3.047 5.034 1.00 97.31 84 ALA A N 1
ATOM 577 C CA . ALA A 1 84 ? -0.422 4.283 4.253 1.00 97.31 84 ALA A CA 1
ATOM 578 C C . ALA A 1 84 ? -0.055 5.516 5.108 1.00 97.31 84 ALA A C 1
ATOM 580 O O . ALA A 1 84 ? -0.278 6.653 4.677 1.00 97.31 84 ALA A O 1
ATOM 581 N N . ALA A 1 85 ? 0.475 5.315 6.324 1.00 92.69 85 ALA A N 1
ATOM 582 C CA . ALA A 1 85 ? 0.754 6.394 7.276 1.00 92.69 85 ALA A CA 1
ATOM 583 C C . ALA A 1 85 ? 2.249 6.631 7.551 1.00 92.69 85 ALA A C 1
ATOM 585 O O . ALA A 1 85 ? 2.792 7.659 7.146 1.00 92.69 85 ALA A O 1
ATOM 586 N N . LEU A 1 86 ? 2.881 5.729 8.306 1.00 89.00 86 LEU A N 1
ATOM 587 C CA . LEU A 1 86 ? 4.199 5.925 8.914 1.00 89.00 86 LEU A CA 1
ATOM 588 C C . LEU A 1 86 ? 5.175 4.833 8.475 1.00 89.00 86 LEU A C 1
ATOM 590 O O . LEU A 1 86 ? 4.772 3.702 8.217 1.00 89.00 86 LEU A O 1
ATOM 594 N N . GLU A 1 87 ? 6.459 5.184 8.439 1.00 91.88 87 GLU A N 1
ATOM 595 C CA . GLU A 1 87 ? 7.550 4.216 8.302 1.00 91.88 87 GLU A CA 1
ATOM 596 C C . GLU A 1 87 ? 7.642 3.354 9.571 1.00 91.88 87 GLU A C 1
ATOM 598 O O . GLU A 1 87 ? 7.442 3.867 10.676 1.00 91.88 87 GLU A O 1
ATOM 603 N N . ASN A 1 88 ? 8.004 2.077 9.427 1.00 94.31 88 ASN A N 1
ATOM 604 C CA . ASN A 1 88 ? 8.154 1.110 10.522 1.00 94.31 88 ASN A CA 1
ATOM 605 C C . ASN A 1 88 ? 6.917 1.023 11.442 1.00 94.31 88 ASN A C 1
ATOM 607 O O . ASN A 1 88 ? 7.050 0.846 12.651 1.00 94.31 88 ASN A O 1
ATOM 611 N N . ALA A 1 89 ? 5.719 1.195 10.878 1.00 95.19 89 ALA A N 1
ATOM 612 C CA . ALA A 1 89 ? 4.453 1.066 11.591 1.00 95.19 89 ALA A CA 1
ATOM 613 C C . ALA A 1 89 ? 4.196 -0.365 12.083 1.00 95.19 89 ALA A C 1
ATOM 615 O O . ALA A 1 89 ? 3.529 -0.540 13.098 1.00 95.19 89 ALA A O 1
ATOM 616 N N . ILE A 1 90 ? 4.715 -1.368 11.374 1.00 98.00 90 ILE A N 1
ATOM 617 C CA . ILE A 1 90 ? 4.660 -2.769 11.785 1.00 98.00 90 ILE A CA 1
ATOM 618 C C . ILE A 1 90 ? 6.095 -3.225 12.036 1.00 98.00 90 ILE A C 1
ATOM 620 O O . ILE A 1 90 ? 6.910 -3.319 11.115 1.00 98.00 90 ILE A O 1
ATOM 624 N N . ASP A 1 91 ? 6.399 -3.473 13.305 1.00 97.94 91 ASP A N 1
ATOM 625 C CA . ASP A 1 91 ? 7.657 -4.064 13.743 1.00 97.94 91 ASP A CA 1
ATOM 626 C C . ASP A 1 91 ? 7.523 -5.581 13.955 1.00 97.94 91 ASP A C 1
ATOM 628 O O . ASP A 1 91 ? 6.451 -6.162 13.797 1.00 97.94 91 ASP A O 1
ATOM 632 N N . GLU A 1 92 ? 8.625 -6.236 14.320 1.00 98.06 92 GLU A N 1
ATOM 633 C CA . GLU A 1 92 ? 8.683 -7.686 14.539 1.00 98.06 92 GLU A CA 1
ATOM 634 C C . GLU A 1 92 ? 7.643 -8.185 15.560 1.00 98.06 92 GLU A C 1
ATOM 636 O O . GLU A 1 92 ? 7.182 -9.326 15.492 1.00 98.06 92 GLU A O 1
ATOM 641 N N . SER A 1 93 ? 7.311 -7.367 16.562 1.00 98.00 93 SER A N 1
ATOM 642 C CA . SER A 1 93 ? 6.368 -7.751 17.609 1.00 98.00 93 SER A CA 1
ATOM 643 C C . SER A 1 93 ? 4.940 -7.705 17.085 1.00 98.00 93 SER A C 1
ATOM 645 O O . SER A 1 93 ? 4.241 -8.713 17.175 1.00 98.00 93 SER A O 1
ATOM 647 N N . LEU A 1 94 ? 4.567 -6.600 16.434 1.00 97.56 94 LEU A N 1
ATOM 648 C CA . LEU A 1 94 ? 3.234 -6.406 15.876 1.00 97.56 94 LEU A CA 1
ATOM 649 C C . LEU A 1 94 ? 2.966 -7.349 14.701 1.00 97.56 94 LEU A C 1
ATOM 651 O O . LEU A 1 94 ? 1.859 -7.853 14.559 1.00 97.56 94 LEU A O 1
ATOM 655 N N . ALA A 1 95 ? 3.986 -7.655 13.895 1.00 98.12 95 ALA A N 1
ATOM 656 C CA . ALA A 1 95 ? 3.873 -8.547 12.742 1.00 98.12 95 ALA A CA 1
ATOM 657 C C . ALA A 1 95 ? 3.381 -9.958 13.105 1.00 98.12 95 ALA A C 1
ATOM 659 O O . ALA A 1 95 ? 2.759 -10.622 12.284 1.00 98.12 95 ALA A O 1
ATOM 660 N N . ARG A 1 96 ? 3.625 -10.413 14.342 1.00 98.12 96 ARG A N 1
ATOM 661 C CA . ARG A 1 96 ? 3.130 -11.706 14.852 1.00 98.12 96 ARG A CA 1
ATOM 662 C C . ARG A 1 96 ? 1.642 -11.703 15.182 1.00 98.12 96 ARG A C 1
ATOM 664 O O . ARG A 1 96 ? 1.074 -12.768 15.404 1.00 98.12 96 ARG A O 1
ATOM 671 N N . GLU A 1 97 ? 1.056 -10.519 15.292 1.00 98.12 97 GLU A N 1
ATOM 672 C CA . GLU A 1 97 ? -0.350 -10.298 15.615 1.00 98.12 97 GLU A CA 1
ATOM 673 C C . GLU A 1 97 ? -1.163 -9.916 14.370 1.00 98.12 97 GLU A C 1
ATOM 675 O O . GLU A 1 97 ? -2.382 -9.819 14.451 1.00 98.12 97 GLU A O 1
ATOM 680 N N . VAL A 1 98 ? -0.511 -9.707 13.220 1.00 98.25 98 VAL A N 1
ATOM 681 C CA . VAL A 1 98 ? -1.190 -9.416 11.954 1.00 98.25 98 VAL A CA 1
ATOM 682 C C . VAL A 1 98 ? -1.905 -10.669 11.454 1.00 98.25 98 VAL A C 1
ATOM 684 O O . VAL A 1 98 ? -1.272 -11.700 11.242 1.00 98.25 98 VAL A O 1
ATOM 687 N N . ASP A 1 99 ? -3.210 -10.546 11.210 1.00 97.12 99 ASP A N 1
ATOM 688 C CA . ASP A 1 99 ? -4.076 -11.627 10.710 1.00 97.12 99 ASP A CA 1
ATOM 689 C C . ASP A 1 99 ? -4.596 -11.327 9.288 1.00 97.12 99 ASP A C 1
ATOM 691 O O . ASP A 1 99 ? -5.643 -11.802 8.859 1.00 97.12 99 ASP A O 1
ATOM 695 N N . ALA A 1 100 ? -3.870 -10.483 8.544 1.00 98.00 100 ALA A N 1
ATOM 696 C CA . ALA A 1 100 ? -4.218 -10.125 7.174 1.00 98.00 100 ALA A CA 1
ATOM 697 C C . ALA A 1 100 ? -3.697 -11.148 6.154 1.00 98.00 100 ALA A C 1
ATOM 699 O O . ALA A 1 100 ? -2.574 -11.632 6.276 1.00 98.00 100 ALA A O 1
ATOM 700 N N . HIS A 1 101 ? -4.449 -11.418 5.083 1.00 95.56 101 HIS A N 1
ATOM 701 C CA . HIS A 1 101 ? -3.984 -12.317 4.010 1.00 95.56 101 HIS A CA 1
ATOM 702 C C . HIS A 1 101 ? -3.008 -11.647 3.026 1.00 95.56 101 HIS A C 1
ATOM 704 O O . HIS A 1 101 ? -2.128 -12.302 2.460 1.00 95.56 101 HIS A O 1
ATOM 710 N N . LEU A 1 102 ? -3.175 -10.342 2.803 1.00 98.12 102 LEU A N 1
ATOM 711 C CA . LEU A 1 102 ? -2.371 -9.536 1.889 1.00 98.12 102 LEU A CA 1
ATOM 712 C C . LEU A 1 102 ? -2.068 -8.175 2.514 1.00 98.12 102 LEU A C 1
ATOM 714 O O . LEU A 1 102 ? -2.969 -7.489 2.994 1.00 98.12 102 LEU A O 1
ATOM 718 N N . ILE A 1 103 ? -0.814 -7.742 2.427 1.00 98.62 103 ILE A N 1
ATOM 719 C CA . ILE A 1 103 ? -0.387 -6.395 2.814 1.00 98.62 103 ILE A CA 1
ATOM 720 C C . ILE A 1 103 ? 0.037 -5.628 1.562 1.00 98.62 103 ILE A C 1
ATOM 722 O O . ILE A 1 103 ? 0.820 -6.130 0.758 1.00 98.62 103 ILE A O 1
ATOM 726 N N . VAL A 1 104 ? -0.453 -4.397 1.399 1.00 98.38 104 VAL A N 1
ATOM 727 C CA . VAL A 1 104 ? -0.083 -3.504 0.289 1.00 98.38 104 VAL A CA 1
ATOM 728 C C . VAL A 1 104 ? 0.531 -2.223 0.843 1.00 98.38 104 VAL A C 1
ATOM 730 O O . VAL A 1 104 ? -0.164 -1.384 1.418 1.00 98.38 104 VAL A O 1
ATOM 733 N N . GLU A 1 105 ? 1.840 -2.054 0.667 1.00 98.06 105 GLU A N 1
ATOM 734 C CA . GLU A 1 105 ? 2.588 -0.935 1.245 1.00 98.06 105 GLU A CA 1
ATOM 735 C C . GLU A 1 105 ? 2.371 0.376 0.472 1.00 98.06 105 GLU A C 1
ATOM 737 O O . GLU A 1 105 ? 3.105 0.728 -0.450 1.00 98.06 105 GLU A O 1
ATOM 742 N N . ALA A 1 106 ? 1.351 1.139 0.857 1.00 96.56 106 ALA A N 1
ATOM 743 C CA . ALA A 1 106 ? 1.091 2.449 0.261 1.00 96.56 106 ALA A CA 1
ATOM 744 C C . ALA A 1 106 ? 2.013 3.558 0.814 1.00 96.56 106 ALA A C 1
ATOM 746 O O . ALA A 1 106 ? 2.198 4.590 0.164 1.00 96.56 106 ALA A O 1
ATOM 747 N N . ALA A 1 107 ? 2.582 3.370 2.008 1.00 94.94 107 ALA A N 1
ATOM 748 C CA . ALA A 1 107 ? 3.653 4.201 2.559 1.00 94.94 107 ALA A CA 1
ATOM 749 C C . ALA A 1 107 ? 5.041 3.720 2.091 1.00 94.94 107 ALA A C 1
ATOM 751 O O . ALA A 1 107 ? 5.176 2.634 1.540 1.00 94.94 107 ALA A O 1
ATOM 752 N N . ASN A 1 108 ? 6.081 4.528 2.314 1.00 93.75 108 ASN A N 1
ATOM 753 C CA . ASN A 1 108 ? 7.465 4.070 2.149 1.00 93.75 108 ASN A CA 1
ATOM 754 C C . ASN A 1 108 ? 7.898 3.342 3.425 1.00 93.75 108 ASN A C 1
ATOM 756 O O . ASN A 1 108 ? 7.728 3.891 4.509 1.00 93.75 108 ASN A O 1
ATOM 760 N N . GLY A 1 109 ? 8.430 2.128 3.296 1.00 93.75 109 GLY A N 1
ATOM 761 C CA . GLY A 1 109 ? 8.938 1.304 4.393 1.00 93.75 109 GLY A CA 1
ATOM 762 C C . GLY A 1 109 ? 8.027 1.200 5.624 1.00 93.75 109 GLY A C 1
ATOM 763 O O . GLY A 1 109 ? 8.507 1.472 6.726 1.00 93.75 109 GLY A O 1
ATOM 764 N N . PRO A 1 110 ? 6.728 0.859 5.499 1.00 96.38 110 PRO A N 1
ATOM 765 C CA . PRO A 1 110 ? 5.857 0.709 6.664 1.00 96.38 110 PRO A CA 1
ATOM 766 C C . PRO A 1 110 ? 6.205 -0.512 7.528 1.00 96.38 110 PRO A C 1
ATOM 768 O O . PRO A 1 110 ? 5.821 -0.543 8.695 1.00 96.38 110 PRO A O 1
ATOM 771 N N . LEU A 1 111 ? 6.931 -1.491 6.986 1.00 97.88 111 LEU A N 1
ATOM 772 C CA . LEU A 1 111 ? 7.413 -2.670 7.703 1.00 97.88 111 LEU A CA 1
ATOM 773 C C . LEU A 1 111 ? 8.895 -2.519 8.069 1.00 97.88 111 LEU A C 1
ATOM 775 O O . LEU A 1 111 ? 9.690 -2.016 7.270 1.00 97.88 111 LEU A O 1
ATOM 779 N N . THR A 1 112 ? 9.294 -3.007 9.244 1.00 97.88 112 THR A N 1
ATOM 780 C CA . THR A 1 112 ? 10.718 -3.264 9.514 1.00 97.88 112 THR A CA 1
ATOM 781 C C . THR A 1 112 ? 11.187 -4.526 8.769 1.00 97.88 112 THR A C 1
ATOM 783 O O . THR A 1 112 ? 10.364 -5.382 8.444 1.00 97.88 112 THR A O 1
ATOM 786 N N . PRO A 1 113 ? 12.501 -4.713 8.532 1.00 96.00 113 PRO A N 1
ATOM 787 C CA . PRO A 1 113 ? 13.010 -5.959 7.949 1.00 96.00 113 PRO A CA 1
ATOM 788 C C . PRO A 1 113 ? 12.617 -7.206 8.754 1.00 96.00 113 PRO A C 1
ATOM 790 O O . PRO A 1 113 ? 12.163 -8.187 8.180 1.00 96.00 113 PRO A O 1
ATOM 793 N N . ASP A 1 114 ? 12.707 -7.132 10.085 1.00 98.00 114 ASP A N 1
ATOM 794 C CA . ASP A 1 114 ? 12.328 -8.245 10.961 1.00 98.00 114 ASP A CA 1
ATOM 795 C C . ASP A 1 114 ? 10.812 -8.542 10.894 1.00 98.00 114 ASP A C 1
ATOM 797 O O . ASP A 1 114 ? 10.394 -9.686 11.062 1.00 98.00 114 ASP A O 1
ATOM 801 N N . ALA A 1 115 ? 9.970 -7.533 10.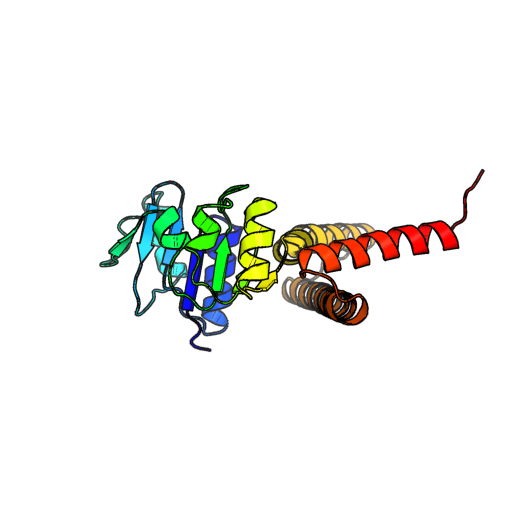625 1.00 98.12 115 ALA A N 1
ATOM 802 C CA . ALA A 1 115 ? 8.542 -7.734 10.375 1.00 98.12 115 ALA A CA 1
ATOM 803 C C . ALA A 1 115 ? 8.291 -8.442 9.036 1.00 98.12 115 ALA A C 1
ATOM 805 O O . ALA A 1 115 ? 7.470 -9.354 8.977 1.00 98.12 115 ALA A O 1
ATOM 806 N N . ASP A 1 116 ? 9.011 -8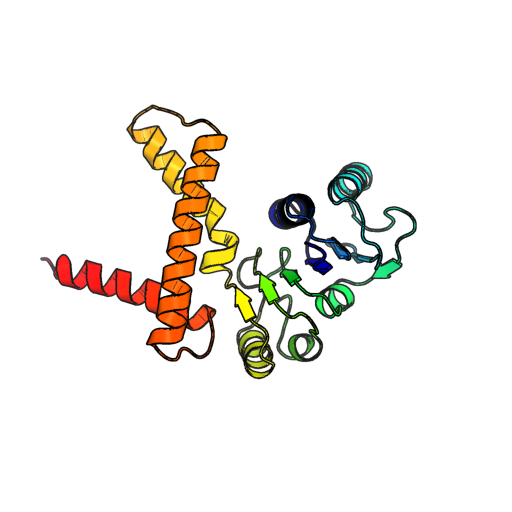.050 7.979 1.00 97.12 116 ASP A N 1
ATOM 807 C CA . ASP A 1 116 ? 8.931 -8.664 6.645 1.00 97.12 116 ASP A CA 1
ATOM 808 C C . ASP A 1 116 ? 9.252 -10.170 6.716 1.00 97.12 116 ASP A C 1
ATOM 810 O O . ASP A 1 116 ? 8.531 -10.981 6.130 1.00 97.12 116 ASP A O 1
ATOM 814 N N . ASP A 1 117 ? 10.264 -10.553 7.505 1.00 97.19 117 ASP A N 1
ATOM 815 C CA . ASP A 1 117 ? 10.630 -11.954 7.759 1.00 97.19 117 ASP A CA 1
ATOM 816 C C . ASP A 1 117 ? 9.498 -12.719 8.471 1.00 97.19 117 ASP A C 1
ATOM 818 O O . ASP A 1 117 ? 9.087 -13.789 8.018 1.00 97.19 117 ASP A O 1
ATOM 822 N N . VAL A 1 118 ? 8.934 -12.155 9.548 1.00 98.25 118 VAL A N 1
ATOM 823 C CA . VAL A 1 118 ? 7.822 -12.775 10.296 1.00 98.25 118 VAL A CA 1
ATOM 824 C C . VAL A 1 118 ? 6.587 -12.985 9.415 1.00 98.25 118 VAL A C 1
ATOM 826 O O . VAL A 1 118 ? 5.959 -14.047 9.474 1.00 98.25 118 VAL A O 1
ATOM 829 N N . LEU A 1 119 ? 6.227 -11.991 8.602 1.00 98.00 119 LEU A N 1
ATOM 830 C CA . LEU A 1 119 ? 5.068 -12.056 7.707 1.00 98.00 119 LEU A CA 1
ATOM 831 C C . LEU A 1 119 ? 5.287 -13.088 6.596 1.00 98.00 119 LEU A C 1
ATOM 833 O O . LEU A 1 119 ? 4.385 -13.874 6.300 1.00 98.00 119 LEU A O 1
ATOM 837 N N . THR A 1 120 ? 6.505 -13.138 6.048 1.00 96.69 120 THR A N 1
ATOM 838 C CA . THR A 1 120 ? 6.910 -14.133 5.047 1.00 96.69 120 THR A CA 1
ATOM 839 C C . THR A 1 120 ? 6.784 -15.553 5.606 1.00 96.69 120 THR A C 1
ATOM 841 O O . THR A 1 120 ? 6.138 -16.401 4.989 1.00 96.69 120 THR A O 1
ATOM 844 N N . ASP A 1 121 ? 7.324 -15.808 6.803 1.00 96.94 121 ASP A N 1
ATOM 845 C CA . ASP A 1 121 ? 7.238 -17.113 7.478 1.00 96.94 121 ASP A CA 1
ATOM 846 C C . ASP A 1 121 ? 5.791 -17.513 7.816 1.00 96.94 121 ASP A C 1
ATOM 848 O O . ASP A 1 121 ? 5.461 -18.701 7.879 1.00 96.94 121 ASP A O 1
ATOM 852 N N . SER A 1 122 ? 4.917 -16.522 8.007 1.00 96.00 122 SER A N 1
ATOM 853 C CA . SER A 1 122 ? 3.486 -16.708 8.276 1.00 96.00 122 SER A CA 1
ATOM 854 C C . SER A 1 122 ? 2.653 -16.916 7.002 1.00 96.00 122 SER A C 1
ATOM 856 O O . SER A 1 122 ? 1.454 -17.170 7.091 1.00 96.00 122 SER A O 1
ATOM 858 N N . GLY A 1 123 ? 3.273 -16.858 5.817 1.00 94.94 123 GLY A N 1
ATOM 859 C CA . GLY A 1 123 ? 2.602 -17.043 4.529 1.00 94.94 123 GLY A CA 1
ATOM 860 C C . GLY A 1 123 ? 1.778 -15.837 4.071 1.00 94.94 123 GLY A C 1
ATOM 861 O O . GLY A 1 123 ? 0.948 -15.982 3.175 1.00 94.94 123 GLY A O 1
ATOM 862 N N . ILE A 1 124 ? 1.997 -14.664 4.668 1.00 97.25 124 ILE A N 1
ATOM 863 C CA . ILE A 1 124 ? 1.322 -13.420 4.296 1.00 97.25 124 ILE A CA 1
ATOM 864 C C . ILE A 1 124 ? 2.085 -12.790 3.134 1.00 97.25 124 ILE A C 1
ATOM 866 O O . ILE A 1 124 ? 3.290 -12.539 3.215 1.00 97.25 124 ILE A O 1
ATOM 870 N N . HIS A 1 125 ? 1.386 -12.508 2.037 1.00 95.06 125 HIS A N 1
ATOM 871 C CA . HIS A 1 125 ? 2.000 -11.821 0.908 1.00 95.06 125 HIS A CA 1
ATOM 872 C C . HIS A 1 125 ? 2.092 -10.318 1.182 1.00 95.06 125 HIS A C 1
ATOM 874 O O . HIS A 1 125 ? 1.107 -9.676 1.539 1.00 95.06 125 HIS A O 1
ATOM 880 N N . VAL A 1 126 ? 3.274 -9.746 0.957 1.00 98.25 126 VAL A N 1
ATOM 881 C CA . VAL A 1 126 ? 3.520 -8.302 1.042 1.00 98.25 126 VAL A CA 1
ATOM 882 C C . VAL A 1 126 ? 3.814 -7.775 -0.357 1.00 98.25 126 VAL A C 1
ATOM 884 O O . VAL A 1 126 ? 4.814 -8.162 -0.961 1.00 98.25 126 VAL A O 1
ATOM 887 N N . ILE A 1 127 ? 2.970 -6.881 -0.877 1.00 98.12 127 ILE A N 1
ATOM 888 C CA . ILE A 1 127 ? 3.281 -6.112 -2.086 1.00 98.12 127 ILE A CA 1
ATOM 889 C C . ILE A 1 127 ? 4.181 -4.945 -1.668 1.00 98.12 127 ILE A C 1
ATOM 891 O O . ILE A 1 127 ? 3.699 -4.037 -0.980 1.00 98.12 127 ILE A O 1
ATOM 895 N N . PRO A 1 128 ? 5.470 -4.960 -2.053 1.00 97.81 128 PRO A N 1
ATOM 896 C CA . PRO A 1 128 ? 6.447 -4.021 -1.527 1.00 97.81 128 PRO A CA 1
ATOM 897 C C . PRO A 1 128 ? 6.195 -2.603 -2.040 1.00 97.81 128 PRO A C 1
ATOM 899 O O . PRO A 1 128 ? 5.783 -2.399 -3.187 1.00 97.81 128 PRO A O 1
ATOM 902 N N . ASP A 1 129 ? 6.529 -1.628 -1.206 1.00 96.25 129 ASP A N 1
ATOM 903 C CA . ASP A 1 129 ? 6.411 -0.191 -1.437 1.00 96.25 129 ASP A CA 1
ATOM 904 C C . ASP A 1 129 ? 7.004 0.260 -2.779 1.00 96.25 129 ASP A C 1
ATOM 906 O O . ASP A 1 129 ? 6.359 1.016 -3.506 1.00 96.25 129 ASP A O 1
ATOM 910 N N . ILE A 1 130 ? 8.164 -0.290 -3.160 1.00 94.50 130 ILE A N 1
ATOM 911 C CA . ILE A 1 130 ? 8.846 -0.062 -4.447 1.00 94.50 130 ILE A CA 1
ATOM 912 C C . ILE A 1 130 ? 7.898 -0.212 -5.646 1.00 94.50 130 ILE A C 1
ATOM 914 O O . ILE A 1 130 ? 8.075 0.491 -6.642 1.00 94.50 130 ILE A O 1
ATOM 918 N N . LEU A 1 131 ? 6.916 -1.115 -5.565 1.00 96.56 131 LEU A N 1
ATOM 919 C CA . LEU A 1 131 ? 5.887 -1.293 -6.586 1.00 96.56 131 LEU A CA 1
ATOM 920 C C . LEU A 1 131 ? 4.564 -0.632 -6.181 1.00 96.56 131 LEU A C 1
ATOM 922 O O . LEU A 1 131 ? 4.002 0.137 -6.962 1.00 96.56 131 LEU A O 1
ATOM 926 N N . ALA A 1 132 ? 4.072 -0.909 -4.971 1.00 96.56 132 ALA A N 1
ATOM 927 C CA . ALA A 1 132 ? 2.743 -0.502 -4.514 1.00 96.56 132 ALA A CA 1
ATOM 928 C C . ALA A 1 132 ? 2.529 1.022 -4.542 1.00 96.56 132 ALA A C 1
ATOM 930 O O . ALA A 1 132 ? 1.434 1.486 -4.863 1.00 96.56 132 ALA A O 1
ATOM 931 N N . ASN A 1 133 ? 3.572 1.815 -4.272 1.00 94.56 133 ASN A N 1
ATOM 932 C CA . ASN A 1 133 ? 3.496 3.277 -4.271 1.00 94.56 133 ASN A CA 1
ATOM 933 C C . ASN A 1 133 ? 4.110 3.940 -5.528 1.00 94.56 133 ASN A C 1
ATOM 935 O O . ASN A 1 133 ? 4.142 5.172 -5.641 1.00 94.56 133 ASN A O 1
ATOM 939 N N . ALA A 1 134 ? 4.519 3.144 -6.526 1.00 96.12 134 ALA A N 1
ATOM 940 C CA . ALA A 1 134 ? 5.231 3.615 -7.718 1.00 96.12 134 ALA A CA 1
ATOM 941 C C . ALA A 1 134 ? 4.396 4.512 -8.651 1.00 96.12 134 ALA A C 1
ATOM 943 O O . ALA A 1 134 ? 4.944 5.181 -9.532 1.00 96.12 134 ALA A O 1
ATOM 944 N N . GLY A 1 135 ? 3.074 4.582 -8.474 1.00 95.06 135 GLY A N 1
ATOM 945 C CA . GLY A 1 135 ? 2.204 5.367 -9.353 1.00 95.06 135 GLY A CA 1
ATOM 946 C C . GLY A 1 135 ? 2.595 6.846 -9.445 1.00 95.06 135 GLY A C 1
ATOM 947 O O . GLY A 1 135 ? 2.596 7.421 -10.535 1.00 95.06 135 GLY A O 1
ATOM 948 N N . GLY A 1 136 ? 3.029 7.453 -8.336 1.00 93.94 136 GLY A N 1
ATOM 949 C CA . GLY A 1 136 ? 3.458 8.854 -8.321 1.00 93.94 136 GLY A CA 1
ATOM 950 C C . GLY A 1 136 ? 4.696 9.120 -9.186 1.00 93.94 136 GLY A C 1
ATOM 951 O O . GLY A 1 136 ? 4.730 10.095 -9.945 1.00 93.94 136 GLY A O 1
ATOM 952 N N . VAL A 1 137 ? 5.705 8.243 -9.121 1.00 96.19 137 VAL A N 1
ATOM 953 C CA . VAL A 1 137 ? 6.920 8.382 -9.941 1.00 96.19 137 VAL A CA 1
ATOM 954 C C . VAL A 1 137 ? 6.641 8.065 -11.412 1.00 96.19 137 VAL A C 1
ATOM 956 O O . VAL A 1 137 ? 7.141 8.768 -12.292 1.00 96.19 137 VAL A O 1
ATOM 959 N N . THR A 1 138 ? 5.772 7.092 -11.690 1.00 97.50 138 THR A N 1
ATOM 960 C CA . THR A 1 138 ? 5.352 6.734 -13.051 1.00 97.50 138 THR A CA 1
ATOM 961 C C . THR A 1 138 ? 4.610 7.884 -13.735 1.00 97.50 138 THR A C 1
ATOM 963 O O . THR A 1 138 ? 4.964 8.278 -14.848 1.00 97.50 138 THR A O 1
ATOM 966 N N . VAL A 1 139 ? 3.647 8.515 -13.057 1.00 97.19 139 VAL A N 1
ATOM 967 C CA . VAL A 1 139 ? 2.930 9.673 -13.620 1.00 97.19 139 VAL A CA 1
ATOM 968 C C . VAL A 1 139 ? 3.844 10.901 -13.739 1.00 97.19 139 VAL A C 1
ATOM 970 O O . VAL A 1 139 ? 3.734 11.650 -14.711 1.00 97.19 139 VAL A O 1
ATOM 973 N N . SER A 1 140 ? 4.825 11.068 -12.845 1.00 97.38 140 SER A N 1
ATOM 974 C CA . SER A 1 140 ? 5.865 12.106 -12.985 1.00 97.38 140 SER A CA 1
ATOM 975 C C . SER A 1 140 ? 6.742 11.881 -14.227 1.00 97.38 140 SER A C 1
ATOM 977 O O . SER A 1 140 ? 7.107 12.826 -14.933 1.00 97.38 140 SER A O 1
ATOM 979 N N . TYR A 1 141 ? 7.055 10.622 -14.551 1.00 97.81 141 TYR A N 1
ATOM 980 C CA . TYR A 1 141 ? 7.723 10.275 -15.804 1.00 97.81 141 TYR A CA 1
ATOM 981 C C . TYR A 1 141 ? 6.849 10.623 -17.019 1.00 97.81 141 TYR A C 1
ATOM 983 O O . TYR A 1 141 ? 7.342 11.237 -17.973 1.00 97.81 141 TYR A O 1
ATOM 991 N N . PHE A 1 142 ? 5.548 10.324 -16.982 1.00 98.06 142 PHE A N 1
ATOM 992 C CA . PHE A 1 142 ? 4.634 10.720 -18.056 1.00 98.06 142 PHE A CA 1
ATOM 993 C C . PHE A 1 142 ? 4.556 12.237 -18.221 1.00 98.06 142 PHE A C 1
ATOM 995 O O . PHE A 1 142 ? 4.521 12.717 -19.355 1.00 98.06 142 PHE A O 1
ATOM 1002 N N . GLU A 1 143 ? 4.563 13.008 -17.133 1.00 97.75 143 GLU A N 1
ATOM 1003 C CA . GLU A 1 143 ? 4.612 14.472 -17.191 1.00 97.75 143 GLU A CA 1
ATOM 1004 C C . GLU A 1 143 ? 5.851 14.948 -17.965 1.00 97.75 143 GLU A C 1
ATOM 1006 O O . GLU A 1 143 ? 5.762 15.780 -18.873 1.00 97.75 143 GLU A O 1
ATOM 1011 N N . TRP A 1 144 ? 7.018 14.368 -17.681 1.00 97.94 144 TRP A N 1
ATOM 1012 C CA . TRP A 1 144 ? 8.250 14.673 -18.407 1.00 97.94 144 TRP A CA 1
ATOM 1013 C C . TRP A 1 144 ? 8.167 14.320 -19.901 1.00 97.94 144 TRP A C 1
ATOM 1015 O O . TRP A 1 144 ? 8.615 15.106 -20.745 1.00 97.94 144 TRP A O 1
ATOM 1025 N N . VAL A 1 145 ? 7.561 13.178 -20.251 1.00 97.00 145 VAL A N 1
ATOM 1026 C CA . VAL A 1 145 ? 7.335 12.772 -21.650 1.00 97.00 145 VAL A CA 1
ATOM 1027 C C . VAL A 1 145 ? 6.425 13.777 -22.366 1.00 97.00 145 VAL A C 1
ATOM 1029 O O . VAL A 1 145 ? 6.760 14.245 -23.461 1.00 97.00 145 VAL A O 1
ATOM 1032 N N . GLN A 1 146 ? 5.307 14.151 -21.742 1.00 97.44 146 GLN A N 1
ATOM 1033 C CA . GLN A 1 146 ? 4.332 15.108 -22.274 1.00 97.44 146 GLN A CA 1
ATOM 1034 C C . GLN A 1 146 ? 4.949 16.500 -22.461 1.00 97.44 146 GLN A C 1
ATOM 1036 O O . GLN A 1 146 ? 4.784 17.115 -23.517 1.00 97.44 146 GLN A O 1
ATOM 1041 N N . ASN A 1 147 ? 5.739 16.970 -21.491 1.00 97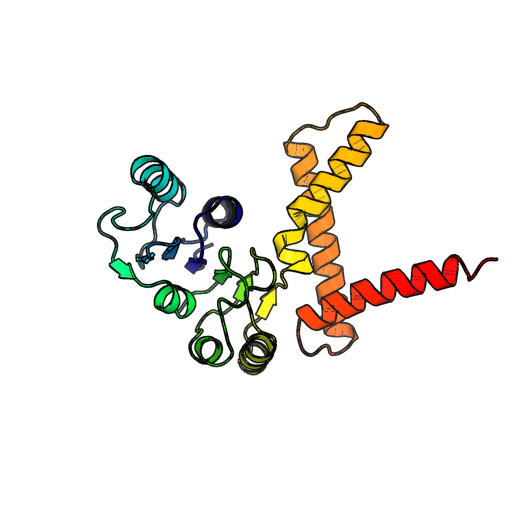.44 147 ASN A N 1
ATOM 1042 C CA . ASN A 1 147 ? 6.413 18.270 -21.535 1.00 97.44 147 ASN A CA 1
ATOM 1043 C C . ASN A 1 147 ? 7.413 18.378 -22.695 1.00 97.44 147 ASN A C 1
ATOM 1045 O O . ASN A 1 147 ? 7.529 19.433 -23.325 1.00 97.44 147 ASN A O 1
ATOM 1049 N N . ARG A 1 148 ? 8.100 17.283 -23.040 1.00 96.25 148 ARG A N 1
ATOM 1050 C CA . ARG A 1 148 ? 8.996 17.240 -24.209 1.00 96.25 148 ARG A CA 1
ATOM 1051 C C . ARG A 1 148 ? 8.256 17.333 -25.535 1.00 96.25 148 ARG A C 1
ATOM 1053 O O . ARG A 1 148 ? 8.771 17.935 -26.473 1.00 96.25 148 ARG A O 1
ATOM 1060 N N . GLN A 1 149 ? 7.060 16.763 -25.600 1.00 95.25 149 GLN A N 1
ATOM 1061 C CA . GLN A 1 149 ? 6.214 16.786 -26.793 1.00 95.25 149 GLN A CA 1
ATOM 1062 C C . GLN A 1 149 ? 5.315 18.030 -26.851 1.00 95.25 149 GLN A C 1
ATOM 1064 O O . GLN A 1 149 ? 4.765 18.335 -27.907 1.00 95.25 149 GLN A O 1
ATOM 1069 N N . ARG A 1 150 ? 5.189 18.764 -25.734 1.00 95.50 150 ARG A N 1
ATOM 1070 C CA . ARG A 1 150 ? 4.225 19.859 -25.523 1.00 95.50 150 ARG A CA 1
ATOM 1071 C C . ARG A 1 150 ? 2.792 19.435 -25.838 1.00 95.50 150 ARG A C 1
ATOM 1073 O O . ARG A 1 150 ? 2.018 20.202 -26.409 1.00 95.50 150 ARG A O 1
ATOM 1080 N N . PHE A 1 151 ? 2.467 18.200 -25.483 1.00 95.38 151 PHE A N 1
ATOM 1081 C CA . PHE A 1 151 ? 1.170 17.603 -25.735 1.00 95.38 151 PHE A CA 1
ATOM 1082 C C . PHE A 1 151 ? 0.706 16.888 -24.473 1.00 95.38 151 PHE A C 1
ATOM 1084 O O . PHE A 1 151 ? 1.290 15.878 -24.084 1.00 95.38 151 PHE A O 1
ATOM 1091 N N . SER A 1 152 ? -0.320 17.445 -23.835 1.00 96.56 152 SER A N 1
ATOM 1092 C CA . SER A 1 152 ? -0.916 16.884 -22.626 1.00 96.56 152 SER A CA 1
ATOM 1093 C C . SER A 1 152 ? -1.904 15.781 -22.977 1.00 96.56 152 SER A C 1
ATOM 1095 O O . SER A 1 152 ? -2.638 15.874 -23.964 1.00 96.56 152 SER A O 1
ATOM 1097 N N . TRP A 1 153 ? -1.917 14.734 -22.167 1.00 97.81 153 TRP A N 1
ATOM 1098 C CA . TRP A 1 153 ? -2.864 13.634 -22.266 1.00 97.81 153 TRP A CA 1
ATOM 1099 C C . TRP A 1 153 ? -4.128 13.930 -21.456 1.00 97.81 153 TRP A C 1
ATOM 1101 O O . TRP A 1 153 ? -4.149 14.816 -20.602 1.00 97.81 153 TRP A O 1
ATOM 1111 N N . THR A 1 154 ? -5.200 13.203 -21.758 1.00 98.06 154 THR A N 1
ATOM 1112 C CA . THR A 1 154 ? -6.385 13.153 -20.898 1.00 98.06 154 THR A CA 1
ATOM 1113 C C . THR A 1 154 ? -6.071 12.351 -19.636 1.00 98.06 154 THR A C 1
ATOM 1115 O O . THR A 1 154 ? -5.161 11.525 -19.640 1.00 98.06 154 THR A O 1
ATOM 1118 N N . GLU A 1 155 ? -6.839 12.569 -18.569 1.00 96.88 155 GLU A N 1
ATOM 1119 C CA . GLU A 1 155 ? -6.740 11.777 -17.335 1.00 96.88 155 GLU A CA 1
ATOM 1120 C C . GLU A 1 155 ? -6.930 10.279 -17.608 1.00 96.88 155 GLU A C 1
ATOM 1122 O O . GLU A 1 155 ? -6.119 9.471 -17.174 1.00 96.88 155 GLU A O 1
ATOM 1127 N N . GLU A 1 156 ? -7.930 9.930 -18.423 1.00 97.44 156 GLU A N 1
ATOM 1128 C CA . GLU A 1 156 ? -8.187 8.557 -18.880 1.00 97.44 156 GLU A CA 1
ATOM 1129 C C . GLU A 1 156 ? -6.932 7.913 -19.480 1.00 97.44 156 GLU A C 1
ATOM 1131 O O . GLU A 1 156 ? -6.499 6.863 -19.023 1.00 97.44 156 GLU A O 1
ATOM 1136 N N . ARG A 1 157 ? -6.260 8.600 -20.412 1.00 97.62 157 ARG A N 1
ATOM 1137 C CA . ARG A 1 157 ? -5.031 8.092 -21.027 1.00 97.62 157 ARG A CA 1
ATOM 1138 C C . ARG A 1 157 ? -3.875 7.968 -20.031 1.00 97.62 157 ARG A C 1
ATOM 1140 O O . ARG A 1 157 ? -3.052 7.070 -20.165 1.00 97.62 157 ARG A O 1
ATOM 1147 N N . VAL A 1 158 ? -3.759 8.890 -19.072 1.00 98.12 158 VAL A N 1
ATOM 1148 C CA . VAL A 1 158 ? -2.737 8.788 -18.016 1.00 98.12 158 VAL A CA 1
ATOM 1149 C C . VAL A 1 158 ? -2.985 7.545 -17.163 1.00 98.12 158 VAL A C 1
ATOM 1151 O O . VAL A 1 158 ? -2.031 6.827 -16.880 1.00 98.12 158 VAL A O 1
ATOM 1154 N N . ASN A 1 159 ? -4.241 7.277 -16.803 1.00 96.75 159 ASN A N 1
ATOM 1155 C CA . ASN A 1 159 ? -4.619 6.111 -16.009 1.00 96.75 159 ASN A CA 1
ATOM 1156 C C . ASN A 1 159 ? -4.425 4.798 -16.782 1.00 96.75 159 ASN A C 1
ATOM 1158 O O . ASN A 1 159 ? -3.854 3.870 -16.224 1.00 96.75 159 ASN A O 1
ATOM 1162 N N . GLU A 1 160 ? -4.793 4.740 -18.066 1.00 97.88 160 GLU A N 1
ATOM 1163 C CA . GLU A 1 160 ? -4.558 3.566 -18.927 1.00 97.88 160 GLU A CA 1
ATOM 1164 C C . GLU A 1 160 ? -3.062 3.225 -19.049 1.00 97.88 160 GLU A C 1
ATOM 1166 O O . GLU A 1 160 ? -2.659 2.069 -18.927 1.00 97.88 160 GLU A O 1
ATOM 1171 N N . GLU A 1 161 ? -2.207 4.229 -19.273 1.00 98.06 161 GLU A N 1
ATOM 1172 C CA . GLU A 1 161 ? -0.757 4.009 -19.353 1.00 98.06 161 GLU A CA 1
ATOM 1173 C C . GLU A 1 161 ? -0.146 3.676 -17.989 1.00 98.06 161 GLU A C 1
ATOM 1175 O O . GLU A 1 161 ? 0.806 2.897 -17.920 1.00 98.06 161 GLU A O 1
ATOM 1180 N N . LEU A 1 162 ? -0.678 4.252 -16.907 1.00 98.12 162 LEU A N 1
ATOM 1181 C CA . LEU A 1 162 ? -0.261 3.924 -15.548 1.00 98.12 162 LEU A CA 1
ATOM 1182 C C . LEU A 1 162 ? -0.575 2.461 -15.235 1.00 98.12 162 LEU A C 1
ATOM 1184 O O . LEU A 1 162 ? 0.322 1.740 -14.806 1.00 98.12 162 LEU A O 1
ATOM 1188 N N . GLU A 1 163 ? -1.808 2.023 -15.487 1.00 97.25 163 GLU A N 1
ATOM 1189 C CA . GLU A 1 163 ? -2.233 0.636 -15.299 1.00 97.25 163 GLU A CA 1
ATOM 1190 C C . GLU A 1 163 ? -1.328 -0.309 -16.085 1.00 97.25 163 GLU A C 1
ATOM 1192 O O . GLU A 1 163 ? -0.751 -1.221 -15.500 1.00 97.25 163 GLU A O 1
ATOM 1197 N N . ARG A 1 164 ? -1.100 -0.031 -17.375 1.00 98.25 164 ARG A N 1
ATOM 1198 C CA . ARG A 1 164 ? -0.218 -0.848 -18.215 1.00 98.25 164 ARG A CA 1
ATOM 1199 C C . ARG A 1 164 ? 1.181 -1.004 -17.609 1.00 98.25 164 ARG A C 1
ATOM 1201 O O . ARG A 1 164 ? 1.679 -2.119 -17.516 1.00 98.25 164 ARG A O 1
ATOM 1208 N N . VAL A 1 165 ? 1.814 0.096 -17.191 1.00 98.06 165 VAL A N 1
ATOM 1209 C CA . VAL A 1 165 ? 3.175 0.063 -16.621 1.00 98.06 165 VAL A CA 1
ATOM 1210 C C . VAL A 1 165 ? 3.218 -0.683 -15.287 1.00 98.06 165 VAL A C 1
ATOM 1212 O O . VAL A 1 165 ? 4.172 -1.419 -15.040 1.00 98.06 165 VAL A O 1
ATOM 1215 N N . ILE A 1 166 ? 2.221 -0.492 -14.421 1.00 97.81 166 ILE A N 1
ATOM 1216 C CA . ILE A 1 166 ? 2.181 -1.145 -13.106 1.00 97.81 166 ILE A CA 1
ATOM 1217 C C . ILE A 1 166 ? 1.887 -2.641 -13.243 1.00 97.81 166 ILE A C 1
ATOM 1219 O O . ILE A 1 166 ? 2.541 -3.431 -12.569 1.00 97.81 166 ILE A O 1
ATOM 1223 N N . VAL A 1 167 ? 0.973 -3.036 -14.134 1.00 97.81 167 VAL A N 1
ATOM 1224 C CA . VAL A 1 167 ? 0.673 -4.450 -14.413 1.00 97.81 167 VAL A CA 1
ATOM 1225 C C . VAL A 1 167 ? 1.893 -5.154 -15.002 1.00 97.81 167 VAL A C 1
ATOM 1227 O O . VAL A 1 167 ? 2.301 -6.175 -14.467 1.00 97.81 167 VAL A O 1
ATOM 1230 N N . GLU A 1 168 ? 2.552 -4.570 -16.010 1.00 98.06 168 GLU A N 1
ATOM 1231 C CA . GLU A 1 168 ? 3.799 -5.125 -16.565 1.00 98.06 168 GLU A CA 1
ATOM 1232 C C . GLU A 1 168 ? 4.889 -5.273 -15.483 1.00 98.06 168 GLU A C 1
ATOM 1234 O O . GLU A 1 168 ? 5.605 -6.270 -15.444 1.00 98.06 168 GLU A O 1
ATOM 1239 N N . ALA A 1 169 ? 5.016 -4.298 -14.576 1.00 97.94 169 ALA A N 1
ATOM 1240 C CA . ALA A 1 169 ? 5.981 -4.370 -13.480 1.00 97.94 169 ALA A CA 1
ATOM 1241 C C . ALA A 1 169 ? 5.613 -5.418 -12.415 1.00 97.94 169 ALA A C 1
ATOM 1243 O O . ALA A 1 169 ? 6.513 -5.993 -11.803 1.00 97.94 169 ALA A O 1
ATOM 1244 N N . PHE A 1 170 ? 4.320 -5.653 -12.182 1.00 97.94 170 PHE A N 1
ATOM 1245 C CA . PHE A 1 170 ? 3.837 -6.709 -11.296 1.00 97.94 170 PHE A CA 1
ATOM 1246 C C . PHE A 1 170 ? 4.059 -8.099 -11.903 1.00 97.94 170 PHE A C 1
ATOM 1248 O O . PHE A 1 170 ? 4.507 -8.996 -11.195 1.00 97.94 170 PHE A O 1
ATOM 1255 N N . ASP A 1 171 ? 3.825 -8.266 -13.204 1.00 98.06 171 ASP A N 1
ATOM 1256 C CA . ASP A 1 171 ? 4.091 -9.524 -13.908 1.00 98.06 171 ASP A CA 1
ATOM 1257 C C . ASP A 1 171 ? 5.587 -9.879 -13.841 1.00 98.06 171 ASP A C 1
ATOM 1259 O O . ASP A 1 171 ? 5.942 -10.969 -13.396 1.00 98.06 171 ASP A O 1
ATOM 1263 N N . ASP A 1 172 ? 6.477 -8.926 -14.152 1.00 97.56 172 ASP A N 1
ATOM 1264 C CA . ASP A 1 172 ? 7.933 -9.112 -14.023 1.00 97.56 172 ASP A CA 1
ATOM 1265 C C . ASP A 1 172 ? 8.355 -9.451 -12.581 1.00 97.56 172 ASP A C 1
ATOM 1267 O O . ASP A 1 172 ? 9.305 -10.206 -12.354 1.00 97.56 172 ASP A O 1
ATOM 1271 N N . LEU A 1 173 ? 7.666 -8.876 -11.590 1.00 97.62 173 LEU A N 1
ATOM 1272 C CA . LEU A 1 173 ? 7.908 -9.145 -10.177 1.00 97.62 173 LEU A CA 1
ATOM 1273 C C . LEU A 1 173 ? 7.545 -10.588 -9.809 1.00 97.62 173 LEU A C 1
ATOM 1275 O O . LEU A 1 173 ? 8.333 -11.259 -9.138 1.00 97.62 173 LEU A O 1
ATOM 1279 N N . VAL A 1 174 ? 6.367 -11.052 -10.228 1.00 97.62 174 VAL A N 1
ATOM 1280 C CA . VAL A 1 174 ? 5.904 -12.426 -9.990 1.00 97.62 174 VAL A CA 1
ATOM 1281 C C . VAL A 1 174 ? 6.818 -13.420 -10.703 1.00 97.62 174 VAL A C 1
ATOM 1283 O O . VAL A 1 174 ? 7.278 -14.375 -10.078 1.00 97.62 174 VAL A O 1
ATOM 1286 N N . ASP A 1 175 ? 7.180 -13.151 -11.957 1.00 98.06 175 ASP A N 1
ATOM 1287 C CA . ASP A 1 175 ? 8.114 -13.982 -12.717 1.00 98.06 175 ASP A CA 1
ATOM 1288 C C . ASP A 1 175 ? 9.470 -14.096 -12.010 1.00 98.06 175 ASP A C 1
ATOM 1290 O O . ASP A 1 175 ? 10.035 -15.190 -11.909 1.00 98.06 175 ASP A O 1
ATOM 1294 N N . ALA A 1 176 ? 10.001 -12.986 -11.486 1.00 97.88 176 ALA A N 1
ATOM 1295 C CA . ALA A 1 176 ? 11.256 -12.990 -10.743 1.00 97.88 176 ALA A CA 1
ATOM 1296 C C . ALA A 1 176 ? 11.143 -13.722 -9.403 1.00 97.88 176 ALA A C 1
ATOM 1298 O O . ALA A 1 176 ? 12.093 -14.408 -9.019 1.00 97.88 176 ALA A O 1
ATOM 1299 N N . TYR A 1 177 ? 10.007 -13.595 -8.715 1.00 97.69 177 TYR A N 1
ATOM 1300 C CA . TYR A 1 177 ? 9.723 -14.304 -7.472 1.00 97.69 177 TYR A CA 1
ATOM 1301 C C . TYR A 1 177 ? 9.750 -15.819 -7.684 1.00 97.69 177 TYR A C 1
ATOM 1303 O O . TYR A 1 177 ? 10.498 -16.520 -7.001 1.00 97.69 177 TYR A O 1
ATOM 1311 N N . GLU A 1 178 ? 9.025 -16.309 -8.692 1.00 96.69 178 GLU A N 1
ATOM 1312 C CA . GLU A 1 178 ? 8.942 -17.735 -9.009 1.00 96.69 178 GLU A CA 1
ATOM 1313 C C . GLU A 1 178 ? 10.246 -18.284 -9.610 1.00 96.69 178 GLU A C 1
ATOM 1315 O O . GLU A 1 178 ? 10.718 -19.353 -9.221 1.00 96.69 178 GLU A O 1
ATOM 1320 N N . SER A 1 179 ? 10.862 -17.559 -10.548 1.00 97.38 179 SER A N 1
ATOM 1321 C CA . SER A 1 179 ? 12.025 -18.054 -11.302 1.00 97.38 179 SER A CA 1
ATOM 1322 C C . SER A 1 179 ? 13.319 -18.079 -10.491 1.00 97.38 179 SER A C 1
ATOM 1324 O O . SER A 1 179 ? 14.224 -18.852 -10.814 1.00 97.38 179 SER A O 1
ATOM 1326 N N . ASN A 1 180 ? 13.427 -17.237 -9.459 1.00 96.62 180 ASN A N 1
ATOM 1327 C CA . ASN A 1 180 ? 14.615 -17.152 -8.608 1.00 96.62 180 ASN A CA 1
ATOM 1328 C C . ASN A 1 180 ? 14.444 -17.836 -7.247 1.00 96.62 180 ASN A C 1
ATOM 1330 O O . ASN A 1 180 ? 15.389 -17.793 -6.459 1.00 96.62 180 ASN A O 1
ATOM 1334 N N . ASP A 1 181 ? 13.285 -18.450 -6.970 1.00 94.12 181 ASP A N 1
ATOM 1335 C CA . ASP A 1 181 ? 12.950 -18.997 -5.644 1.00 94.12 181 ASP A CA 1
ATOM 1336 C C . ASP A 1 181 ? 13.182 -17.940 -4.545 1.00 94.12 181 ASP A C 1
ATOM 1338 O O . ASP A 1 181 ? 13.844 -18.172 -3.530 1.00 94.12 181 ASP A O 1
ATOM 1342 N N . ALA A 1 182 ? 12.736 -16.707 -4.817 1.00 96.31 182 ALA A N 1
ATOM 1343 C CA . ALA A 1 182 ? 12.973 -15.585 -3.921 1.00 96.31 182 ALA A CA 1
ATOM 1344 C C . ALA A 1 182 ? 12.175 -15.776 -2.626 1.00 96.31 182 ALA A C 1
ATOM 1346 O O . ALA A 1 182 ? 11.030 -16.217 -2.652 1.00 96.31 182 ALA A O 1
ATOM 1347 N N . ALA A 1 183 ? 12.757 -15.387 -1.488 1.00 94.81 183 ALA A N 1
ATOM 1348 C CA . ALA A 1 183 ? 12.109 -15.562 -0.186 1.00 94.81 183 ALA A CA 1
ATOM 1349 C C . ALA A 1 183 ? 10.744 -14.851 -0.112 1.00 94.81 183 ALA A C 1
ATOM 1351 O O . ALA A 1 183 ? 9.780 -15.399 0.413 1.00 94.81 183 ALA A O 1
ATOM 1352 N N . ASN A 1 184 ? 10.653 -13.647 -0.682 1.00 96.38 184 ASN A N 1
ATOM 1353 C CA . ASN A 1 184 ? 9.434 -12.847 -0.731 1.00 96.38 184 ASN A CA 1
ATOM 1354 C C . ASN A 1 184 ? 9.423 -11.902 -1.946 1.00 96.38 184 ASN A C 1
ATOM 1356 O O . ASN A 1 184 ? 10.426 -11.737 -2.653 1.00 96.38 184 ASN A O 1
ATOM 1360 N N . LEU A 1 185 ? 8.277 -11.255 -2.180 1.00 97.50 185 LEU A N 1
ATOM 1361 C CA . LEU A 1 185 ? 8.096 -10.308 -3.285 1.00 97.50 185 LEU A CA 1
ATOM 1362 C C . LEU A 1 185 ? 9.020 -9.087 -3.157 1.00 97.50 185 LEU A C 1
ATOM 1364 O O . LEU A 1 185 ? 9.503 -8.580 -4.163 1.00 97.50 185 LEU A O 1
ATOM 1368 N N . ARG A 1 186 ? 9.359 -8.629 -1.946 1.00 97.50 186 ARG A N 1
ATOM 1369 C CA . ARG A 1 186 ? 10.327 -7.531 -1.782 1.00 97.50 186 ARG A CA 1
ATOM 1370 C C . ARG A 1 186 ? 11.701 -7.896 -2.340 1.00 97.50 186 ARG A C 1
ATOM 1372 O O . ARG A 1 186 ? 12.303 -7.117 -3.078 1.00 97.50 186 ARG A O 1
ATOM 1379 N N . THR A 1 187 ? 12.181 -9.095 -2.032 1.00 97.19 187 THR A N 1
ATOM 1380 C CA . THR A 1 187 ? 13.446 -9.615 -2.559 1.00 97.19 187 THR A CA 1
ATOM 1381 C C . THR A 1 187 ? 13.393 -9.740 -4.080 1.00 97.19 187 THR A C 1
ATOM 1383 O O . THR A 1 187 ? 14.317 -9.294 -4.761 1.00 97.19 187 THR A O 1
ATOM 1386 N N . ALA A 1 188 ? 12.294 -10.268 -4.625 1.00 97.94 188 ALA A N 1
ATOM 1387 C CA . ALA A 1 188 ? 12.080 -10.346 -6.069 1.00 97.94 188 ALA A CA 1
ATOM 1388 C C . ALA A 1 188 ? 12.118 -8.964 -6.749 1.00 97.94 188 ALA A C 1
ATOM 1390 O O . ALA A 1 188 ? 12.762 -8.807 -7.787 1.00 97.94 188 ALA A O 1
ATOM 1391 N N . ALA A 1 189 ? 11.533 -7.933 -6.131 1.00 97.56 189 ALA A N 1
ATOM 1392 C CA . ALA A 1 189 ? 11.577 -6.565 -6.648 1.00 97.56 189 ALA A CA 1
ATOM 1393 C C . ALA A 1 189 ? 13.018 -6.038 -6.756 1.00 97.56 189 ALA A C 1
ATOM 1395 O O . ALA A 1 189 ? 13.385 -5.412 -7.756 1.00 97.56 189 ALA A O 1
ATOM 1396 N N . TYR A 1 190 ? 13.864 -6.332 -5.762 1.00 97.31 190 TYR A N 1
ATOM 1397 C CA . TYR A 1 190 ? 15.284 -5.983 -5.819 1.00 97.31 190 TYR A CA 1
ATOM 1398 C C . TYR A 1 190 ? 16.052 -6.769 -6.882 1.00 97.31 190 TYR A C 1
ATOM 1400 O O . TYR A 1 190 ? 16.921 -6.182 -7.530 1.00 97.31 190 TYR A O 1
ATOM 1408 N N . ILE A 1 191 ? 15.731 -8.049 -7.098 1.00 97.94 191 ILE A N 1
ATOM 1409 C CA . ILE A 1 191 ? 16.317 -8.848 -8.185 1.00 97.94 191 ILE A CA 1
ATOM 1410 C C . ILE A 1 191 ? 16.037 -8.163 -9.529 1.00 97.94 191 ILE A C 1
ATOM 1412 O O . ILE A 1 191 ? 16.987 -7.781 -10.214 1.00 97.94 191 ILE A O 1
ATOM 1416 N N . VAL A 1 192 ? 14.766 -7.879 -9.843 1.00 97.69 192 VAL A N 1
ATOM 1417 C CA . VAL A 1 192 ? 14.369 -7.195 -11.091 1.00 97.69 192 VAL A CA 1
ATOM 1418 C C . VAL A 1 192 ? 15.090 -5.853 -11.246 1.00 97.69 192 VAL A C 1
ATOM 1420 O O . VAL A 1 192 ? 15.621 -5.534 -12.315 1.00 97.69 192 VAL A O 1
ATOM 1423 N N . ALA A 1 193 ? 15.133 -5.047 -10.181 1.00 97.12 193 ALA A N 1
ATOM 1424 C CA . ALA A 1 193 ? 15.767 -3.733 -10.215 1.00 97.12 193 ALA A CA 1
ATOM 1425 C C . ALA A 1 193 ? 17.276 -3.821 -10.508 1.00 97.12 193 ALA A C 1
ATOM 1427 O O . ALA A 1 193 ? 17.787 -3.092 -11.364 1.00 97.12 193 ALA A O 1
ATOM 1428 N N . ILE A 1 194 ? 17.989 -4.718 -9.823 1.00 97.69 194 ILE A N 1
ATOM 1429 C CA . ILE A 1 194 ? 19.437 -4.892 -9.978 1.00 97.69 194 ILE A CA 1
ATOM 1430 C C . ILE A 1 194 ? 19.764 -5.481 -11.352 1.00 97.69 194 ILE A C 1
ATOM 1432 O O . ILE A 1 194 ? 20.656 -4.967 -12.027 1.00 97.69 194 ILE A O 1
ATOM 1436 N N . GLU A 1 195 ? 19.031 -6.497 -11.808 1.00 96.56 195 GLU A N 1
ATOM 1437 C CA . GLU A 1 195 ? 19.240 -7.121 -13.120 1.00 96.56 195 GLU A CA 1
ATOM 1438 C C . GLU A 1 195 ? 19.087 -6.120 -14.265 1.00 96.56 195 GLU A C 1
ATOM 1440 O O . GLU A 1 195 ? 19.918 -6.084 -15.176 1.00 96.56 195 GLU A O 1
ATOM 1445 N N . ARG A 1 196 ? 18.077 -5.243 -14.201 1.00 96.25 196 ARG A N 1
ATOM 1446 C CA . ARG A 1 196 ? 17.887 -4.178 -15.195 1.00 96.25 196 ARG A CA 1
ATOM 1447 C C . ARG A 1 196 ? 19.067 -3.202 -15.220 1.00 96.25 196 ARG A C 1
ATOM 1449 O O . ARG A 1 196 ? 19.517 -2.825 -16.304 1.00 96.25 196 ARG A O 1
ATOM 1456 N N . ILE A 1 197 ? 19.598 -2.815 -14.056 1.00 96.50 197 ILE A N 1
ATOM 1457 C CA . ILE A 1 197 ? 20.765 -1.919 -13.954 1.00 96.50 197 ILE A CA 1
ATOM 1458 C C . ILE A 1 197 ? 22.023 -2.596 -14.510 1.00 96.50 197 ILE A C 1
ATOM 1460 O O . ILE A 1 197 ? 22.743 -1.988 -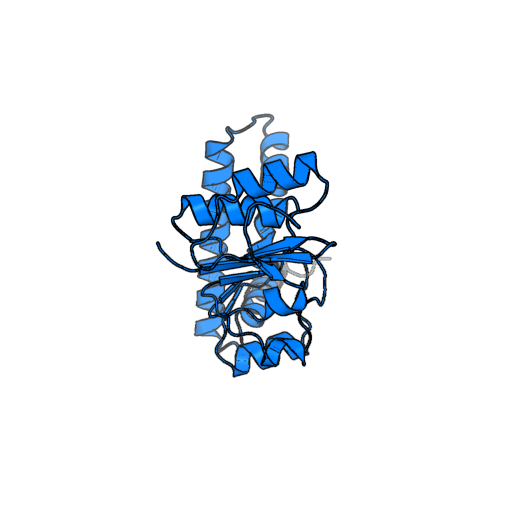15.304 1.00 96.50 197 ILE A O 1
ATOM 1464 N N . VAL A 1 198 ? 22.279 -3.845 -14.119 1.00 96.50 198 VAL A N 1
ATOM 1465 C CA . VAL A 1 198 ? 23.443 -4.617 -14.574 1.00 96.50 198 VAL A CA 1
ATOM 1466 C C . VAL A 1 198 ? 23.378 -4.843 -16.082 1.00 96.50 198 VAL A C 1
ATOM 1468 O O . VAL A 1 198 ? 24.339 -4.539 -16.780 1.00 96.50 198 VAL A O 1
ATOM 1471 N N . SER A 1 199 ? 22.226 -5.260 -16.610 1.00 96.25 199 SER A N 1
ATOM 1472 C CA . SER A 1 199 ? 22.030 -5.467 -18.049 1.00 96.25 199 SER A CA 1
ATOM 1473 C C . SER A 1 199 ? 22.245 -4.181 -18.852 1.00 96.25 199 SER A C 1
ATOM 1475 O O . SER A 1 199 ? 22.906 -4.199 -19.892 1.00 96.25 199 SER A O 1
ATOM 1477 N N . ALA A 1 200 ? 21.750 -3.039 -18.360 1.00 96.44 200 ALA A N 1
ATOM 1478 C CA . ALA A 1 200 ? 21.991 -1.748 -18.998 1.00 96.44 200 ALA A CA 1
ATOM 1479 C C . ALA A 1 200 ? 23.481 -1.363 -18.983 1.00 96.44 200 ALA A C 1
ATOM 1481 O O . ALA A 1 200 ? 23.997 -0.867 -19.987 1.00 96.44 200 ALA A O 1
ATOM 1482 N N . TYR A 1 201 ? 24.176 -1.609 -17.869 1.00 95.44 201 TYR A N 1
ATOM 1483 C CA . TYR A 1 201 ? 25.612 -1.362 -17.749 1.00 95.44 201 TYR A CA 1
ATOM 1484 C C . TYR A 1 201 ? 26.431 -2.258 -18.687 1.00 95.44 201 TYR A C 1
ATOM 1486 O O . TYR A 1 201 ? 27.285 -1.755 -19.414 1.00 95.44 201 TYR A O 1
ATOM 1494 N N . ASP A 1 202 ? 26.133 -3.555 -18.740 1.00 95.56 202 ASP A N 1
ATOM 1495 C CA . ASP A 1 202 ? 26.831 -4.519 -19.596 1.00 95.56 202 ASP A CA 1
ATOM 1496 C C . ASP A 1 202 ? 26.652 -4.201 -21.086 1.00 95.56 202 ASP A C 1
ATOM 1498 O O . ASP A 1 202 ? 27.592 -4.330 -21.874 1.00 95.56 202 ASP A O 1
ATOM 1502 N N . GLN A 1 203 ? 25.463 -3.733 -21.479 1.00 95.25 203 GLN A N 1
ATOM 1503 C CA . GLN A 1 203 ? 25.187 -3.295 -22.850 1.00 95.25 203 GLN A CA 1
ATOM 1504 C C . GLN A 1 203 ? 25.889 -1.978 -23.206 1.00 95.25 203 GLN A C 1
ATOM 1506 O O . GLN A 1 203 ? 26.361 -1.819 -24.333 1.00 95.25 203 GLN A O 1
ATOM 1511 N N . ALA A 1 204 ? 25.947 -1.024 -22.273 1.00 93.62 204 ALA A N 1
ATOM 1512 C CA . ALA A 1 204 ? 26.599 0.267 -22.492 1.00 93.62 204 ALA A CA 1
ATOM 1513 C C . ALA A 1 204 ? 28.135 0.172 -22.447 1.00 93.62 204 ALA A C 1
ATOM 1515 O O . ALA A 1 204 ? 28.823 0.945 -23.118 1.00 93.62 204 ALA A O 1
ATOM 1516 N N . GLY A 1 205 ? 28.663 -0.784 -21.679 1.00 89.12 205 GLY A N 1
ATOM 1517 C CA . GLY A 1 205 ? 30.078 -0.927 -21.374 1.00 89.12 205 GLY A CA 1
ATOM 1518 C C . GLY A 1 205 ? 30.594 0.136 -20.398 1.00 89.12 205 GLY A C 1
ATOM 1519 O O . GLY A 1 205 ? 29.943 1.136 -20.094 1.00 89.12 205 GLY A O 1
ATOM 1520 N N . SER A 1 206 ? 31.819 -0.069 -19.916 1.00 90.44 206 SER A N 1
ATOM 1521 C CA . SER A 1 206 ? 32.557 0.957 -19.179 1.00 90.44 206 SER A CA 1
ATOM 1522 C C . SER A 1 206 ? 33.328 1.826 -20.168 1.00 90.44 206 SER A C 1
ATOM 1524 O O . SER A 1 206 ? 34.218 1.324 -20.852 1.00 90.44 206 SER A O 1
ATOM 1526 N N . TRP A 1 207 ? 33.003 3.117 -20.229 1.00 83.75 207 TRP A N 1
ATOM 1527 C CA . TRP A 1 207 ? 33.760 4.127 -20.973 1.00 83.75 207 TRP A CA 1
ATOM 1528 C C . TRP A 1 207 ? 33.903 5.398 -20.109 1.00 83.75 207 TRP A C 1
ATOM 1530 O O . TRP A 1 207 ? 32.928 5.771 -19.446 1.00 83.75 207 TRP A O 1
ATOM 1540 N N . PRO A 1 208 ? 35.051 6.106 -20.099 1.00 82.81 208 PRO A N 1
ATOM 1541 C CA . PRO A 1 208 ? 36.223 5.935 -20.965 1.00 82.81 208 PRO A CA 1
ATOM 1542 C C . PRO A 1 208 ? 36.966 4.606 -20.833 1.00 82.81 208 PRO A C 1
ATOM 1544 O O . PRO A 1 208 ? 36.912 4.008 -19.738 1.00 82.81 208 PRO A O 1
#

Secondary structure (DSSP, 8-state):
---EEEEE--SHHHHHHHHHHHHTT-EEEEEEETTEEEE-TT---HHHHHHHHHHHSSSTT-TTPEEE-HHHHHT---SEEEE-S-TT-B-HHHHTT---SEEE--SSS-B-HHHHHHHHHTT-EEE-HHHHTTHHHHHHHHHHHHHHHT-PPPHHHHHHHHHHHHHHHHHHHHHHHHHTT-SSHHHHHHHHHHHHHHHHHHHH----

pLDDT: mean 96.74, std 2.29, range [82.81, 98.81]